Protein AF-A0A520BJD6-F1 (afdb_monomer)

Radius of gyration: 20.88 Å; Cα contacts (8 Å, |Δi|>4): 360; chains: 1; bounding box: 50×48×75 Å

pLDDT: mean 89.01, std 12.45, range [45.22, 98.44]

Sequence (237 aa):
SREKDVALKTALNLGKALQDSIKDIKVIYTRQTDVFIPLYERINIANNAKADLFISIHLNDMPVRVSKVVDYYKKVKGRKVPVYRSVVSKSTSTRGTETFVSGTGRLGEQDEVIKRENASMFLEDNYQKNYEGFIANTPENDIMLSLMKQTNRERSLKFASLLQQEYISAGRINRGVQEKSLAVLARASMPAVLTEIGFVSNPDEEDYMNSAEGQTEIVNGIIKAIKNYKRIAETSF

Nearest PDB structures (foldseek):
  1jwq-assembly1_A  TM=9.362E-01  e=9.355E-12  Paenibacillus polymyxa
  4rn7-assembly1_A  TM=9.249E-01  e=3.172E-11  Clostridioides difficile 630
  7tj4-assembly2_D  TM=9.255E-01  e=5.290E-09  Staphylococcus aureus
  7agm-assembly2_B  TM=8.564E-01  e=3.400E-08  Mycolicibacterium smegmatis MC2 155
  4m6h-assembly2_B  TM=8.024E-01  e=1.180E-06  Mycobacterium tuberculosis H37Rv

Foldseek 3Di:
DDFVVLQLVLLVVLQVVLPVPDPPDDDDDLDNDPDDDALLVSQVSCVVVVHQEAEAETAAAFDKDKDWDFPAWDDDPNDTDTDTDIDIDGDQPDKFKEKEAAAPDALPDPDPVSCVLCVCLVVDDPSCVSCVLRHDDDPVSCVVQVVQCPPLRVLLLLLRVQLQVLRVVVVTDRPYYYHDNHSNNRDHSHNYMYMHLMHCSHPVRVCLSVDPNSSVSSSVSNSSSVVVSVVVVVVVD

Structure (mmCIF, N/CA/C/O backbone):
data_AF-A0A520BJD6-F1
#
_entry.id   AF-A0A520BJD6-F1
#
loop_
_atom_site.group_PDB
_atom_site.id
_atom_site.type_symbol
_atom_site.label_atom_id
_atom_site.label_alt_id
_atom_site.label_comp_id
_atom_site.label_asym_id
_atom_site.label_entity_id
_atom_site.label_seq_id
_atom_site.pdbx_PDB_ins_code
_atom_site.Cartn_x
_atom_site.Cartn_y
_atom_site.Cartn_z
_atom_site.occupancy
_atom_site.B_iso_or_equiv
_atom_site.auth_seq_id
_atom_site.auth_comp_id
_atom_site.auth_asym_id
_atom_site.auth_atom_id
_atom_site.pdbx_PDB_model_num
ATOM 1 N N . SER A 1 1 ? 1.862 -13.851 -9.406 1.00 62.50 1 SER A N 1
ATOM 2 C CA . SER A 1 1 ? 0.540 -13.426 -8.909 1.00 62.50 1 SER A CA 1
ATOM 3 C C . SER A 1 1 ? 0.185 -12.043 -9.422 1.00 62.50 1 SER A C 1
ATOM 5 O O . SER A 1 1 ? 1.076 -11.240 -9.664 1.00 62.50 1 SER A O 1
ATOM 7 N N . ARG A 1 2 ? -1.103 -11.730 -9.626 1.00 81.50 2 ARG A N 1
ATOM 8 C CA . ARG A 1 2 ? -1.501 -10.344 -9.929 1.00 81.50 2 ARG A CA 1
ATOM 9 C C . ARG A 1 2 ? -1.591 -9.570 -8.616 1.00 81.50 2 ARG A C 1
ATOM 11 O O . ARG A 1 2 ? -2.172 -10.077 -7.660 1.00 81.50 2 ARG A O 1
ATOM 18 N N . GLU A 1 3 ? -1.070 -8.345 -8.587 1.00 85.88 3 GLU A N 1
ATOM 19 C CA . GLU A 1 3 ? -1.113 -7.441 -7.422 1.00 85.88 3 GLU A CA 1
ATOM 20 C C . GLU A 1 3 ? -2.496 -7.427 -6.752 1.00 85.88 3 GLU A C 1
ATOM 22 O O . GLU A 1 3 ? -2.626 -7.658 -5.551 1.00 85.88 3 GLU A O 1
ATOM 27 N N . LYS A 1 4 ? -3.548 -7.239 -7.558 1.00 89.06 4 LYS A N 1
ATOM 28 C CA . LYS A 1 4 ? -4.936 -7.139 -7.094 1.00 89.06 4 LYS A CA 1
ATOM 29 C C . LYS A 1 4 ? -5.435 -8.357 -6.307 1.00 89.06 4 LYS A C 1
ATOM 31 O O . LYS A 1 4 ? -6.314 -8.186 -5.457 1.00 89.06 4 LYS A O 1
ATOM 36 N N . ASP A 1 5 ? -4.899 -9.546 -6.586 1.00 93.56 5 ASP A N 1
ATOM 37 C CA . ASP A 1 5 ? -5.310 -10.801 -5.952 1.00 93.56 5 ASP A CA 1
ATOM 38 C C . ASP A 1 5 ? -4.669 -10.909 -4.565 1.00 93.56 5 ASP A C 1
ATOM 40 O O . ASP A 1 5 ? -5.349 -11.201 -3.581 1.00 93.56 5 ASP A O 1
ATOM 44 N N . VAL A 1 6 ? -3.374 -10.585 -4.469 1.00 95.50 6 VAL A N 1
ATOM 45 C CA . VAL A 1 6 ? -2.640 -10.584 -3.196 1.00 95.50 6 VAL A CA 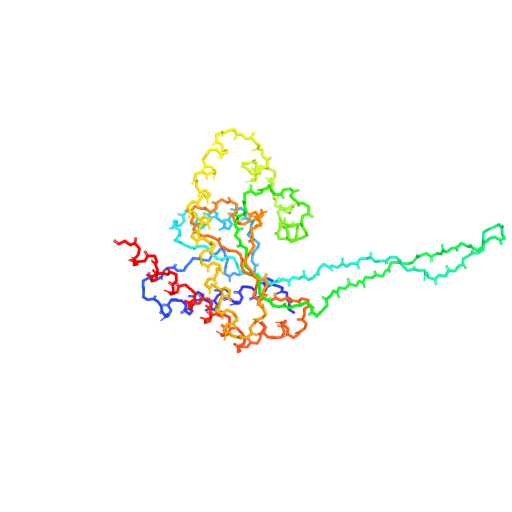1
ATOM 46 C C . VAL A 1 6 ? -3.147 -9.470 -2.288 1.00 95.50 6 VAL A C 1
ATOM 48 O O . VAL A 1 6 ? -3.441 -9.725 -1.126 1.00 95.50 6 VAL A O 1
ATOM 51 N N . ALA A 1 7 ? -3.352 -8.263 -2.821 1.00 96.75 7 ALA A N 1
ATOM 52 C CA . ALA A 1 7 ? -3.925 -7.150 -2.068 1.00 96.75 7 ALA A CA 1
ATOM 53 C C . ALA A 1 7 ? -5.327 -7.480 -1.523 1.00 96.75 7 ALA A C 1
ATOM 55 O O . ALA A 1 7 ? -5.617 -7.200 -0.359 1.00 96.75 7 ALA A O 1
ATOM 56 N N . LEU A 1 8 ? -6.186 -8.125 -2.331 1.00 97.06 8 LEU A N 1
ATOM 57 C CA . LEU A 1 8 ? -7.509 -8.570 -1.880 1.00 97.06 8 LEU A CA 1
ATOM 58 C C . LEU A 1 8 ? -7.396 -9.618 -0.769 1.00 97.06 8 LEU A C 1
ATOM 60 O O . LEU A 1 8 ? -8.061 -9.488 0.257 1.00 97.06 8 LEU A O 1
ATOM 64 N N . LYS A 1 9 ? -6.542 -10.632 -0.957 1.00 97.25 9 LYS A N 1
ATOM 65 C CA . LYS A 1 9 ? -6.284 -11.679 0.041 1.00 97.25 9 LYS A CA 1
ATOM 66 C C . LYS A 1 9 ? -5.834 -11.067 1.369 1.00 97.25 9 LYS A C 1
ATOM 68 O O . LYS A 1 9 ? -6.433 -11.366 2.401 1.00 97.25 9 LYS A O 1
ATOM 73 N N . THR A 1 10 ? -4.851 -10.165 1.338 1.00 98.19 10 THR A N 1
ATOM 74 C CA . THR A 1 10 ? -4.351 -9.467 2.530 1.00 98.19 10 THR A CA 1
ATOM 75 C C . THR A 1 10 ? -5.462 -8.672 3.212 1.00 98.19 10 THR A C 1
ATOM 77 O O . THR A 1 10 ? -5.625 -8.776 4.425 1.00 98.19 10 THR A O 1
ATOM 80 N N . ALA A 1 11 ? -6.263 -7.914 2.454 1.00 98.25 11 ALA A N 1
ATOM 81 C CA . ALA A 1 11 ? -7.353 -7.112 3.010 1.00 98.25 11 ALA A CA 1
ATOM 82 C C . ALA A 1 11 ? -8.426 -7.978 3.691 1.00 98.25 11 ALA A C 1
ATOM 84 O O . ALA A 1 11 ? -8.856 -7.667 4.803 1.00 98.25 11 ALA A O 1
ATOM 85 N N . LEU A 1 12 ? -8.841 -9.080 3.056 1.00 98.25 12 LEU A N 1
ATOM 86 C CA . LEU A 1 12 ? -9.825 -10.010 3.616 1.00 98.25 12 LEU A CA 1
ATOM 87 C C . LEU A 1 12 ? -9.300 -10.683 4.891 1.00 98.25 12 LEU A C 1
ATOM 89 O O . LEU A 1 12 ? -10.003 -10.683 5.903 1.00 98.25 12 LEU A O 1
ATOM 93 N N . ASN A 1 13 ? -8.057 -11.177 4.864 1.00 98.25 13 ASN A N 1
ATOM 94 C CA . ASN A 1 13 ? -7.400 -11.775 6.029 1.00 98.25 13 ASN A CA 1
ATOM 95 C C . ASN A 1 13 ? -7.281 -10.775 7.185 1.00 98.25 13 ASN A C 1
ATOM 97 O O . ASN A 1 13 ? -7.614 -11.110 8.321 1.00 98.25 13 ASN A O 1
ATOM 101 N N . LEU A 1 14 ? -6.862 -9.541 6.887 1.00 98.38 14 LEU A N 1
ATOM 102 C CA . LEU A 1 14 ? -6.759 -8.466 7.867 1.00 98.38 14 LEU A CA 1
ATOM 103 C C . LEU A 1 14 ? -8.106 -8.178 8.520 1.00 98.38 14 LEU A C 1
ATOM 105 O O . LEU A 1 14 ? -8.191 -8.126 9.743 1.00 98.38 14 LEU A O 1
ATOM 109 N N . GLY A 1 15 ? -9.154 -7.986 7.722 1.00 97.56 15 GLY A N 1
ATOM 110 C CA . GLY A 1 15 ? -10.456 -7.630 8.268 1.00 97.56 15 GLY A CA 1
ATOM 111 C C . GLY A 1 15 ? -11.052 -8.732 9.145 1.00 97.56 15 GLY A C 1
ATOM 112 O O . GLY A 1 15 ? -11.528 -8.427 10.236 1.00 97.56 15 GLY A O 1
ATOM 113 N N . LYS A 1 16 ? -10.910 -10.005 8.749 1.00 96.75 16 LYS A N 1
ATOM 114 C CA . LYS A 1 16 ? -11.295 -11.146 9.592 1.00 96.75 16 LYS A CA 1
ATOM 115 C C . LYS A 1 16 ? -10.525 -11.143 10.918 1.00 96.75 16 LYS A C 1
ATOM 117 O O . LYS A 1 16 ? -11.124 -11.148 11.987 1.00 96.75 16 LYS A O 1
ATOM 122 N N . ALA A 1 17 ? -9.198 -11.051 10.855 1.00 97.31 17 ALA A N 1
ATOM 123 C CA . ALA A 1 17 ? -8.351 -11.073 12.045 1.00 97.31 17 ALA A CA 1
ATOM 124 C C . ALA A 1 17 ? -8.549 -9.842 12.957 1.00 97.31 17 ALA A C 1
ATOM 126 O O . ALA A 1 17 ? -8.391 -9.935 14.175 1.00 97.31 17 ALA A O 1
ATOM 127 N N . LEU A 1 18 ? -8.918 -8.681 12.407 1.00 96.56 18 LEU A N 1
ATOM 128 C CA . LEU A 1 18 ? -9.304 -7.505 13.191 1.00 96.56 18 LEU A CA 1
ATOM 129 C C . LEU A 1 18 ? -10.593 -7.758 13.972 1.00 96.56 18 LEU A C 1
ATOM 131 O O . LEU A 1 18 ? -10.609 -7.517 15.178 1.00 96.56 18 LEU A O 1
ATOM 135 N N . GLN A 1 19 ? -11.631 -8.268 13.303 1.00 94.62 19 GLN A N 1
ATOM 136 C CA . GLN A 1 19 ? -12.912 -8.596 13.936 1.00 94.62 19 GLN A CA 1
ATOM 137 C C . GLN A 1 19 ? -12.745 -9.625 15.061 1.00 94.62 19 GLN A C 1
ATOM 139 O O . GLN A 1 19 ? -13.379 -9.491 16.104 1.00 94.62 19 GLN A O 1
ATOM 144 N N . 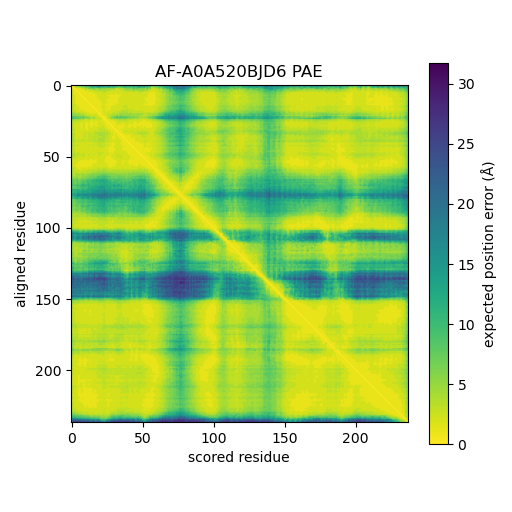ASP A 1 20 ? -11.838 -10.589 14.888 1.00 93.56 20 ASP A N 1
ATOM 145 C CA . ASP A 1 20 ? -11.540 -11.603 15.903 1.00 93.56 20 ASP A CA 1
ATOM 146 C C . ASP A 1 20 ? -10.715 -11.050 17.087 1.00 93.56 20 ASP A C 1
ATOM 148 O O . ASP A 1 20 ? -10.786 -11.576 18.197 1.00 93.56 20 ASP A O 1
ATOM 152 N N . SER A 1 21 ? -9.905 -10.000 16.879 1.00 91.75 21 SER A N 1
ATOM 153 C CA . SER A 1 21 ? -8.861 -9.585 17.836 1.00 91.75 21 SER A CA 1
ATOM 154 C C . SER A 1 21 ? -9.063 -8.230 18.519 1.00 91.75 21 SER A C 1
ATOM 156 O O . SER A 1 21 ? -8.298 -7.903 19.438 1.00 91.75 21 SER A O 1
ATOM 158 N N . ILE A 1 22 ? -10.028 -7.422 18.072 1.00 90.19 22 ILE A N 1
ATOM 159 C CA . ILE A 1 22 ? -10.373 -6.123 18.659 1.00 90.19 22 ILE A CA 1
ATOM 160 C C . ILE A 1 22 ? -11.881 -6.087 18.880 1.00 90.19 22 ILE A C 1
ATOM 162 O O . ILE A 1 22 ? -12.663 -6.060 17.934 1.00 90.19 22 ILE A O 1
ATOM 166 N N . LYS A 1 23 ? -12.290 -6.045 20.150 1.00 87.94 23 LYS A N 1
ATOM 167 C CA . LYS A 1 23 ? -13.698 -5.876 20.503 1.00 87.94 23 LYS A CA 1
ATOM 168 C C . LYS A 1 23 ? -14.208 -4.531 19.970 1.00 87.94 23 LYS A C 1
ATOM 170 O O . LYS A 1 23 ? -13.491 -3.533 20.029 1.00 87.94 23 LYS A O 1
ATOM 175 N N . ASP A 1 24 ? -15.432 -4.529 19.453 1.00 87.12 24 ASP A N 1
ATOM 176 C CA . ASP A 1 24 ? -16.140 -3.340 18.961 1.00 87.12 24 ASP A CA 1
ATOM 177 C C . ASP A 1 24 ? -15.512 -2.670 17.718 1.00 87.12 24 ASP A C 1
ATOM 179 O O . ASP A 1 24 ? -15.852 -1.534 17.386 1.00 87.12 24 ASP A O 1
ATOM 183 N N . ILE A 1 25 ? -14.628 -3.362 16.981 1.00 93.25 25 ILE A N 1
ATOM 184 C CA . ILE A 1 25 ? -14.151 -2.871 15.681 1.00 93.25 25 ILE A CA 1
ATOM 185 C C . ILE A 1 25 ? -15.158 -3.173 14.567 1.00 93.25 25 ILE A C 1
ATOM 187 O O . ILE A 1 25 ? -15.649 -4.294 14.421 1.00 93.25 25 ILE A O 1
ATOM 191 N N . LYS A 1 26 ? -15.424 -2.177 13.720 1.00 96.19 26 LYS A N 1
ATOM 192 C CA . LYS A 1 26 ? -16.204 -2.345 12.492 1.00 96.19 26 LYS A CA 1
ATOM 193 C C . LYS A 1 26 ? -15.283 -2.252 11.283 1.00 96.19 26 LYS A C 1
ATOM 195 O O . LYS A 1 26 ? -14.693 -1.207 11.030 1.00 96.19 26 LYS A O 1
ATOM 200 N N . VAL A 1 27 ? -15.194 -3.336 10.517 1.00 97.44 27 VAL A N 1
ATOM 201 C CA . VAL A 1 27 ? -14.428 -3.372 9.265 1.00 97.44 27 VAL A CA 1
ATOM 202 C C . VAL A 1 27 ? -15.362 -3.116 8.087 1.00 97.44 27 VAL A C 1
ATOM 204 O O . VAL A 1 27 ? -16.415 -3.743 7.970 1.00 97.44 27 VAL A O 1
ATOM 207 N N . ILE A 1 28 ? -14.971 -2.190 7.212 1.00 97.75 28 ILE A N 1
ATOM 208 C CA . ILE A 1 28 ? -15.688 -1.855 5.980 1.00 97.75 28 ILE A CA 1
ATOM 209 C C . ILE A 1 28 ? -14.720 -2.035 4.820 1.00 97.75 28 ILE A C 1
ATOM 211 O O . ILE A 1 28 ? -13.622 -1.485 4.823 1.00 97.75 28 ILE A O 1
ATOM 215 N N . TYR A 1 29 ? -15.137 -2.815 3.830 1.00 97.88 29 TYR A N 1
ATOM 216 C CA . TYR A 1 29 ? -14.343 -3.102 2.645 1.00 97.88 29 TYR A CA 1
ATOM 217 C C . TYR A 1 29 ? -14.809 -2.231 1.484 1.00 97.88 29 TYR A C 1
ATOM 219 O O . TYR A 1 29 ? -16.008 -2.112 1.246 1.00 97.88 29 TYR A O 1
ATOM 227 N N . THR A 1 30 ? -13.870 -1.685 0.714 1.00 96.69 30 THR A N 1
ATOM 228 C CA . THR A 1 30 ? -14.189 -1.026 -0.563 1.00 96.69 30 THR A CA 1
ATOM 229 C C . THR A 1 30 ? -14.568 -2.043 -1.642 1.00 96.69 30 THR A C 1
ATOM 231 O O . THR A 1 30 ? -15.376 -1.743 -2.512 1.00 96.69 30 THR A O 1
ATOM 234 N N . ARG A 1 31 ? -14.026 -3.268 -1.560 1.00 96.25 31 ARG A N 1
ATOM 235 C CA . ARG A 1 31 ? -14.433 -4.449 -2.337 1.00 96.25 31 ARG A CA 1
ATOM 236 C C . ARG A 1 31 ? -14.126 -5.735 -1.570 1.00 96.25 31 ARG A C 1
ATOM 238 O O . ARG A 1 31 ? -13.171 -5.775 -0.800 1.00 96.25 31 ARG A O 1
ATOM 245 N N . GLN A 1 32 ? -14.892 -6.791 -1.832 1.00 96.00 32 GLN A N 1
ATOM 246 C CA . GLN A 1 32 ? -14.639 -8.143 -1.299 1.00 96.00 32 GLN A CA 1
ATOM 247 C C . GLN A 1 32 ? -14.359 -9.182 -2.393 1.00 96.00 32 GLN A C 1
ATOM 249 O O . GLN A 1 32 ? -13.952 -10.302 -2.101 1.00 96.00 32 GLN A O 1
ATOM 254 N N . THR A 1 33 ? -14.547 -8.808 -3.657 1.00 95.19 33 THR A N 1
ATOM 255 C CA . THR A 1 33 ? -14.340 -9.655 -4.834 1.00 95.19 33 THR A CA 1
ATOM 256 C C . THR A 1 33 ? -13.444 -8.942 -5.853 1.00 95.19 33 THR A C 1
ATOM 258 O O . THR A 1 33 ? -12.987 -7.810 -5.634 1.00 95.19 33 THR A O 1
ATOM 261 N N . ASP A 1 34 ? -13.146 -9.608 -6.969 1.00 93.25 34 ASP A N 1
ATOM 262 C CA . ASP A 1 34 ? -12.412 -9.029 -8.099 1.00 93.25 34 ASP A CA 1
ATOM 263 C C . ASP A 1 34 ? -13.321 -8.115 -8.941 1.00 93.25 34 ASP A C 1
ATOM 265 O O . ASP A 1 34 ? -13.703 -8.436 -10.063 1.00 93.25 34 ASP A O 1
ATOM 269 N N . VAL A 1 35 ? -13.712 -6.982 -8.353 1.00 93.12 35 VAL A N 1
ATOM 270 C CA . VAL A 1 35 ? -14.474 -5.913 -9.007 1.00 93.12 35 VAL A CA 1
ATOM 271 C C . VAL A 1 35 ? -13.657 -4.624 -9.015 1.00 93.12 35 VAL A C 1
ATOM 273 O O . VAL A 1 35 ? -12.979 -4.290 -8.038 1.00 93.12 35 VAL A O 1
ATOM 276 N N . PHE A 1 36 ? -13.706 -3.898 -10.131 1.00 91.88 36 PHE A N 1
ATOM 277 C CA . PHE A 1 36 ? -13.077 -2.588 -10.241 1.00 91.88 36 PHE A CA 1
ATOM 278 C C . PHE A 1 36 ? -13.889 -1.541 -9.472 1.00 91.88 36 PHE A C 1
ATOM 280 O O . PHE A 1 36 ? -15.085 -1.394 -9.705 1.00 91.88 36 PHE A O 1
ATOM 287 N N . ILE A 1 37 ? -13.221 -0.802 -8.582 1.00 92.31 37 ILE A N 1
ATOM 288 C CA . ILE A 1 37 ? -13.783 0.350 -7.869 1.00 92.31 37 ILE A CA 1
ATOM 289 C C . ILE A 1 37 ? -12.924 1.579 -8.206 1.00 92.31 37 ILE A C 1
ATOM 291 O O . ILE A 1 37 ? -11.714 1.535 -7.916 1.00 92.31 37 ILE A O 1
ATOM 295 N N . PRO A 1 38 ? -13.512 2.647 -8.782 1.00 91.56 38 PRO A N 1
ATOM 296 C CA . PRO A 1 38 ? -12.835 3.919 -9.048 1.00 91.56 38 PRO A CA 1
ATOM 297 C C . PRO A 1 38 ? -12.120 4.480 -7.813 1.00 91.56 38 PRO A C 1
ATOM 299 O O . PRO A 1 38 ? -12.610 4.320 -6.692 1.00 91.56 38 PRO A O 1
ATOM 302 N N . LEU A 1 39 ? -10.974 5.149 -7.983 1.00 89.31 39 LEU A N 1
ATOM 303 C CA . LEU A 1 39 ? -10.159 5.631 -6.858 1.00 89.31 39 LEU A CA 1
ATOM 304 C C . LEU A 1 39 ? -10.925 6.632 -5.984 1.00 89.31 39 LEU A C 1
ATOM 306 O O . LEU A 1 39 ? -10.879 6.519 -4.758 1.00 89.31 39 LEU A O 1
ATOM 310 N N . TYR A 1 40 ? -11.676 7.556 -6.594 1.00 84.69 40 TYR A N 1
ATOM 311 C CA . TYR A 1 40 ? -12.510 8.513 -5.859 1.00 84.69 40 TYR A CA 1
ATOM 312 C C . TYR A 1 40 ? -13.627 7.824 -5.056 1.00 84.69 40 TYR A C 1
ATOM 314 O O . TYR A 1 40 ? -13.993 8.286 -3.976 1.00 84.69 40 TYR A O 1
ATOM 322 N N . GLU A 1 41 ? -14.162 6.704 -5.551 1.00 90.25 41 GLU A N 1
ATOM 323 C CA . GLU A 1 41 ? -15.270 6.009 -4.895 1.00 90.25 41 GLU A CA 1
ATOM 324 C C . GLU A 1 41 ? -14.794 5.240 -3.660 1.00 90.25 41 GLU A C 1
ATOM 326 O O . GLU A 1 41 ? -15.478 5.206 -2.638 1.00 90.25 41 GLU A O 1
ATOM 331 N N . ARG A 1 42 ? -13.571 4.696 -3.695 1.00 94.44 42 ARG A N 1
ATOM 332 C CA . ARG A 1 42 ? -12.969 3.998 -2.545 1.00 94.44 42 ARG A CA 1
ATOM 333 C C . ARG A 1 42 ? -12.954 4.869 -1.294 1.00 94.44 42 ARG A C 1
ATOM 335 O O . ARG A 1 42 ? -13.294 4.386 -0.214 1.00 94.44 42 ARG A O 1
ATOM 342 N N . ILE A 1 43 ? -12.577 6.141 -1.439 1.00 90.88 43 ILE A N 1
ATOM 343 C CA . ILE A 1 43 ? -12.544 7.065 -0.305 1.00 90.88 43 ILE A CA 1
ATOM 344 C C . ILE A 1 43 ? -13.942 7.574 0.063 1.00 90.88 43 ILE A C 1
ATOM 346 O O . ILE A 1 43 ? -14.231 7.743 1.245 1.00 90.88 43 ILE A O 1
ATOM 350 N N . ASN A 1 44 ? -14.850 7.727 -0.909 1.00 90.88 44 ASN A N 1
ATOM 351 C CA . ASN A 1 44 ? -16.247 8.076 -0.635 1.00 90.88 44 ASN A CA 1
ATOM 352 C C . ASN A 1 44 ? -16.952 7.024 0.226 1.00 90.88 44 ASN A C 1
ATOM 354 O O . ASN A 1 44 ? -17.671 7.391 1.152 1.00 90.88 44 ASN A O 1
ATOM 358 N N . ILE A 1 45 ? -16.710 5.732 -0.020 1.00 95.81 45 ILE A N 1
ATOM 359 C CA . ILE A 1 45 ? -17.230 4.641 0.820 1.00 95.81 45 ILE A CA 1
ATOM 360 C C . ILE A 1 45 ? -16.813 4.853 2.284 1.00 95.81 45 ILE A C 1
ATOM 362 O O . ILE A 1 45 ? -17.650 4.771 3.185 1.00 95.81 45 ILE A O 1
ATOM 366 N N . ALA A 1 46 ? -15.540 5.179 2.528 1.00 95.62 46 ALA A N 1
ATOM 367 C CA . ALA A 1 46 ? -15.020 5.424 3.873 1.00 95.62 46 ALA A CA 1
ATOM 368 C C . ALA A 1 46 ? -15.597 6.702 4.506 1.00 95.62 46 ALA A C 1
ATOM 370 O O . ALA A 1 46 ? -15.981 6.692 5.678 1.00 95.62 46 ALA A O 1
ATOM 371 N N . ASN A 1 47 ? -15.701 7.784 3.730 1.00 91.88 47 ASN A N 1
ATOM 372 C CA . ASN A 1 47 ? -16.261 9.061 4.178 1.00 91.88 47 ASN A CA 1
ATOM 373 C C . ASN A 1 47 ? -17.741 8.914 4.566 1.00 91.88 47 ASN A C 1
ATOM 375 O O . ASN A 1 47 ? -18.146 9.332 5.650 1.00 91.88 47 ASN A O 1
ATOM 379 N N . ASN A 1 48 ? -18.542 8.263 3.717 1.00 94.56 48 ASN A N 1
ATOM 380 C CA . ASN A 1 48 ? -19.968 8.020 3.952 1.00 94.56 48 ASN A CA 1
ATOM 381 C C . ASN A 1 48 ? -20.199 7.134 5.179 1.00 94.56 48 ASN A C 1
ATOM 383 O O . ASN A 1 48 ? -21.152 7.335 5.932 1.00 94.56 48 ASN A O 1
ATOM 387 N N . ALA A 1 49 ? -19.299 6.178 5.408 1.00 96.56 49 ALA A N 1
ATOM 388 C CA . ALA A 1 49 ? -19.312 5.342 6.595 1.00 96.56 49 ALA A CA 1
ATOM 389 C C . ALA A 1 49 ? -18.826 6.050 7.870 1.00 96.56 49 ALA A C 1
ATOM 391 O O . ALA A 1 49 ? -18.940 5.463 8.947 1.00 96.56 49 ALA A O 1
ATOM 392 N N . LYS A 1 50 ? -18.295 7.278 7.756 1.00 94.81 50 LYS A N 1
ATOM 393 C CA . LYS A 1 50 ? -17.646 8.025 8.843 1.00 94.81 50 LYS A CA 1
ATOM 394 C C . LYS A 1 50 ? -16.539 7.207 9.518 1.00 94.81 50 LYS A C 1
ATOM 396 O O . LYS A 1 50 ? -16.478 7.144 10.740 1.00 94.81 50 LYS A O 1
ATOM 401 N N . ALA A 1 51 ? -15.709 6.532 8.720 1.00 96.06 51 ALA A N 1
ATOM 402 C CA . ALA A 1 51 ? -14.653 5.674 9.249 1.00 96.06 51 ALA A CA 1
ATOM 403 C C . ALA A 1 51 ? -13.607 6.476 10.045 1.00 96.06 51 ALA A C 1
ATOM 405 O O . ALA A 1 51 ? -13.253 7.587 9.658 1.00 96.06 51 ALA A O 1
ATOM 406 N N . ASP A 1 52 ? -13.065 5.884 11.111 1.00 95.25 52 ASP A N 1
ATOM 407 C CA . ASP A 1 52 ? -12.026 6.505 11.949 1.00 95.25 52 ASP A CA 1
ATOM 408 C C . ASP A 1 52 ? -10.612 6.396 11.354 1.00 95.25 52 ASP A C 1
ATOM 410 O O . ASP A 1 52 ? -9.693 7.105 11.768 1.00 95.25 52 ASP A O 1
ATOM 414 N N . LEU A 1 53 ? -10.419 5.477 10.403 1.00 96.31 53 LEU A N 1
ATOM 415 C CA . LEU A 1 53 ? -9.145 5.190 9.750 1.00 96.31 53 LEU A CA 1
ATOM 416 C C . LEU A 1 53 ? -9.394 4.537 8.385 1.00 96.31 53 LEU A C 1
ATOM 418 O O . LEU A 1 53 ? -10.222 3.633 8.268 1.00 96.31 53 LEU A O 1
ATOM 422 N N . PHE A 1 54 ? -8.638 4.952 7.371 1.00 97.81 54 PHE A N 1
ATOM 423 C CA . PHE A 1 54 ? -8.625 4.335 6.046 1.00 97.81 54 PHE A CA 1
ATOM 424 C C . PHE A 1 54 ? -7.244 3.752 5.719 1.00 97.81 54 PHE A C 1
ATOM 426 O O . PHE A 1 54 ? -6.217 4.404 5.915 1.00 97.81 54 PHE A O 1
ATOM 433 N N . ILE A 1 55 ? -7.217 2.525 5.191 1.00 98.44 55 ILE A N 1
ATOM 434 C CA . ILE A 1 55 ? -5.989 1.824 4.792 1.00 98.44 55 ILE A CA 1
ATOM 435 C C . ILE A 1 55 ? -6.184 1.254 3.385 1.00 98.44 55 ILE A C 1
ATOM 437 O O . ILE A 1 55 ? -6.983 0.338 3.191 1.00 98.44 55 ILE A O 1
ATOM 441 N N . SER A 1 56 ? -5.434 1.768 2.410 1.00 98.12 56 SER A N 1
ATOM 442 C CA . SER A 1 56 ? -5.301 1.156 1.083 1.00 98.12 56 SER A CA 1
ATOM 443 C C . SER A 1 56 ? -4.106 0.205 1.088 1.00 98.12 56 SER A C 1
ATOM 445 O O . SER A 1 56 ? -3.002 0.622 1.423 1.00 98.12 56 SER A O 1
ATOM 447 N N . ILE A 1 57 ? -4.306 -1.066 0.736 1.00 98.19 57 ILE A N 1
ATOM 448 C CA . ILE A 1 57 ? -3.251 -2.096 0.731 1.00 98.19 57 ILE A CA 1
ATOM 449 C C . ILE A 1 57 ? -2.832 -2.372 -0.711 1.00 98.19 57 ILE A C 1
ATOM 451 O O . ILE A 1 57 ? -3.680 -2.735 -1.527 1.00 98.19 57 ILE A O 1
ATOM 455 N N . HIS A 1 58 ? -1.550 -2.185 -1.010 1.00 97.69 58 HIS A N 1
ATOM 456 C CA . HIS A 1 58 ? -0.963 -2.301 -2.344 1.00 97.69 58 HIS A CA 1
ATOM 457 C C . HIS A 1 58 ? 0.319 -3.149 -2.309 1.00 97.69 58 HIS A C 1
ATOM 459 O O . HIS A 1 58 ? 0.866 -3.436 -1.234 1.00 97.69 58 HIS A O 1
ATOM 465 N N . LEU A 1 59 ? 0.749 -3.605 -3.490 1.00 95.94 59 LEU A N 1
ATOM 466 C CA . LEU A 1 59 ? 2.075 -4.179 -3.699 1.00 95.94 59 LEU A CA 1
ATOM 467 C C . LEU A 1 59 ? 2.794 -3.327 -4.741 1.00 95.94 59 LEU A C 1
ATOM 469 O O . LEU A 1 59 ? 2.280 -3.093 -5.834 1.00 95.94 59 LEU A O 1
ATOM 473 N N . ASN A 1 60 ? 4.012 -2.920 -4.422 1.00 94.44 60 ASN A N 1
ATOM 474 C CA . ASN A 1 60 ? 4.783 -2.026 -5.254 1.00 94.44 60 ASN A CA 1
ATOM 475 C C . ASN A 1 60 ? 5.301 -2.756 -6.487 1.00 94.44 60 ASN A C 1
ATOM 477 O O . ASN A 1 60 ? 5.483 -3.974 -6.481 1.00 94.44 60 ASN A O 1
ATOM 481 N N . ASP A 1 61 ? 5.612 -2.009 -7.534 1.00 92.81 61 ASP A N 1
ATOM 482 C CA . ASP A 1 61 ? 6.160 -2.572 -8.750 1.00 92.81 61 ASP A CA 1
ATOM 483 C C . ASP A 1 61 ? 7.211 -1.652 -9.361 1.00 92.81 61 ASP A C 1
ATOM 485 O O . ASP A 1 61 ? 7.017 -0.442 -9.499 1.00 92.81 61 ASP A O 1
ATOM 489 N N . MET A 1 62 ? 8.345 -2.227 -9.756 1.00 92.56 62 MET A N 1
ATOM 490 C CA . MET A 1 62 ? 9.391 -1.452 -10.411 1.00 92.56 62 MET A CA 1
ATOM 491 C C . MET A 1 62 ? 8.983 -1.073 -11.839 1.00 92.56 62 MET A C 1
ATOM 493 O O . MET A 1 62 ? 8.498 -1.923 -12.586 1.00 92.56 62 MET A O 1
ATOM 497 N N . PRO A 1 63 ? 9.228 0.170 -12.284 1.00 88.81 63 PRO A N 1
ATOM 498 C CA . PRO A 1 63 ? 8.872 0.584 -13.631 1.00 88.81 63 PRO A CA 1
ATOM 499 C C . PRO A 1 63 ? 9.633 -0.229 -14.679 1.00 88.81 63 PRO A C 1
ATOM 501 O O . PRO A 1 63 ? 10.830 -0.514 -14.552 1.00 88.81 63 PRO A O 1
ATOM 504 N N . VAL A 1 64 ? 8.925 -0.557 -15.754 1.00 90.06 64 VAL A N 1
ATOM 505 C CA . VAL A 1 64 ? 9.512 -1.160 -16.946 1.00 90.06 64 VAL A CA 1
ATOM 506 C C . VAL A 1 64 ? 10.276 -0.080 -17.712 1.00 90.06 64 VAL A C 1
ATOM 508 O O . VAL A 1 64 ? 9.702 0.912 -18.157 1.00 90.06 64 VAL A O 1
ATOM 511 N N . ARG A 1 65 ? 11.585 -0.268 -17.879 1.00 91.19 65 ARG A N 1
ATOM 512 C CA . ARG A 1 65 ? 12.468 0.635 -18.619 1.00 91.19 65 ARG A CA 1
ATOM 513 C C . ARG A 1 65 ? 12.696 0.104 -20.024 1.00 91.19 65 ARG A C 1
ATOM 515 O O . ARG A 1 65 ? 13.051 -1.056 -20.213 1.00 91.19 65 ARG A O 1
ATOM 522 N N . VAL A 1 66 ? 12.542 0.977 -21.014 1.00 92.81 66 VAL A N 1
AT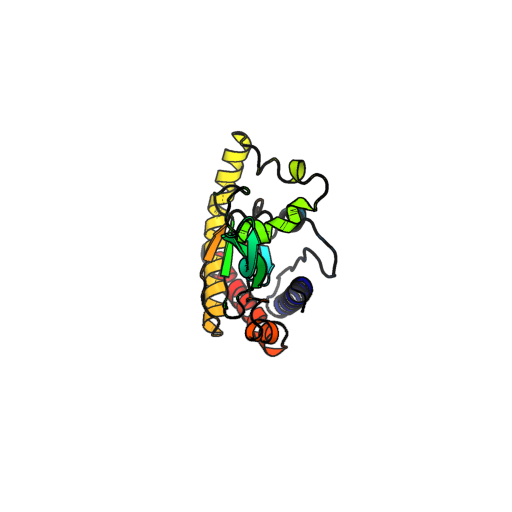OM 523 C CA . VAL A 1 66 ? 12.854 0.670 -22.413 1.00 92.81 66 VAL A CA 1
ATOM 524 C C . VAL A 1 66 ? 14.119 1.423 -22.801 1.00 92.81 66 VAL A C 1
ATOM 526 O O . VAL A 1 66 ? 14.134 2.650 -22.827 1.00 92.81 66 VAL A O 1
ATOM 529 N N . SER A 1 67 ? 15.186 0.688 -23.099 1.00 93.25 67 SER A N 1
ATOM 530 C CA . SER A 1 67 ? 16.467 1.240 -23.551 1.00 93.25 67 SER A CA 1
ATOM 531 C C . SER A 1 67 ? 16.705 0.897 -25.016 1.00 93.25 67 SER A C 1
ATOM 533 O O . SER A 1 67 ? 16.347 -0.187 -25.469 1.00 93.25 67 SER A O 1
ATOM 535 N N . LYS A 1 68 ? 17.328 1.802 -25.775 1.00 95.44 68 LYS A N 1
ATOM 536 C CA . LYS A 1 68 ? 17.761 1.516 -27.149 1.00 95.44 68 LYS A CA 1
ATOM 537 C C . LYS A 1 68 ? 19.200 1.023 -27.126 1.00 95.44 68 LYS A C 1
ATOM 539 O O . LYS A 1 68 ? 20.086 1.750 -26.687 1.00 95.44 68 LYS A O 1
ATOM 544 N N . VAL A 1 69 ? 19.431 -0.182 -27.631 1.00 94.94 69 VAL A N 1
ATOM 545 C CA . VAL A 1 69 ? 20.780 -0.731 -27.820 1.00 94.94 69 VAL A CA 1
ATOM 546 C C . VAL A 1 69 ? 21.092 -0.798 -29.307 1.00 94.94 69 VAL A C 1
ATOM 548 O O . VAL A 1 69 ? 20.184 -0.940 -30.130 1.00 94.94 69 VAL A O 1
ATOM 551 N N . VAL A 1 70 ? 22.370 -0.668 -29.659 1.00 96.06 70 VAL A N 1
ATOM 552 C CA . VAL A 1 70 ? 22.810 -0.907 -31.036 1.00 96.06 70 VAL A CA 1
ATOM 553 C C . VAL A 1 70 ? 22.587 -2.382 -31.345 1.00 96.06 70 VAL A C 1
ATOM 555 O O . VAL A 1 70 ? 23.041 -3.248 -30.604 1.00 96.06 70 VAL A O 1
ATOM 558 N N . ASP A 1 71 ? 21.857 -2.642 -32.419 1.00 96.00 71 ASP A N 1
ATOM 559 C CA . ASP A 1 71 ? 21.578 -3.984 -32.910 1.00 96.00 71 ASP A CA 1
ATOM 560 C C . ASP A 1 71 ? 22.657 -4.397 -33.916 1.00 96.00 71 ASP A C 1
ATOM 562 O O . ASP A 1 71 ? 23.429 -5.325 -33.697 1.00 96.00 71 ASP A O 1
ATOM 566 N N . TYR A 1 72 ? 22.797 -3.610 -34.984 1.00 96.19 72 TYR A N 1
ATOM 567 C CA . TYR A 1 72 ? 23.847 -3.774 -35.983 1.00 96.19 72 TYR A CA 1
ATOM 568 C C . TYR A 1 72 ? 24.151 -2.446 -36.683 1.00 96.19 72 TYR A C 1
ATOM 570 O O . TYR A 1 72 ? 23.490 -1.432 -36.464 1.00 96.19 72 TYR A O 1
ATOM 578 N N . TYR A 1 73 ? 25.159 -2.439 -37.555 1.00 97.12 73 TYR A N 1
ATOM 579 C CA . TYR A 1 73 ? 25.487 -1.289 -38.399 1.00 97.12 73 TYR A CA 1
ATOM 580 C C . TYR A 1 73 ? 25.122 -1.576 -39.851 1.00 97.12 73 TYR A C 1
ATOM 582 O O . TYR A 1 73 ? 25.525 -2.600 -40.401 1.00 97.12 73 TYR A O 1
ATOM 590 N N . LYS A 1 74 ? 24.439 -0.637 -40.510 1.00 96.38 74 LYS A N 1
ATOM 591 C CA . LYS A 1 74 ? 24.194 -0.684 -41.959 1.00 96.38 74 LYS A CA 1
ATOM 592 C C . LYS A 1 74 ? 25.075 0.314 -42.702 1.00 96.38 74 LYS A C 1
ATOM 594 O O . LYS A 1 74 ? 25.410 1.370 -42.167 1.00 96.38 74 LYS A O 1
ATOM 599 N N . LYS A 1 75 ? 25.450 0.003 -43.946 1.00 96.31 75 LYS A N 1
ATOM 600 C CA . LYS A 1 75 ? 26.147 0.954 -44.826 1.00 96.31 75 LYS A CA 1
ATOM 601 C C . LYS A 1 75 ? 25.129 1.809 -45.577 1.00 96.31 75 LYS A C 1
ATOM 603 O O . LYS A 1 75 ? 24.271 1.279 -46.272 1.00 96.31 75 LYS A O 1
ATOM 608 N N . VAL A 1 76 ? 25.261 3.129 -45.482 1.00 94.00 76 VAL A N 1
ATOM 609 C CA . VAL A 1 76 ? 24.486 4.102 -46.264 1.00 94.00 76 VAL A CA 1
ATOM 610 C C . VAL A 1 76 ? 25.474 5.075 -46.897 1.00 94.00 76 VAL A C 1
ATOM 612 O O . VAL A 1 76 ? 26.217 5.744 -46.181 1.00 94.00 76 VAL A O 1
ATOM 615 N N . LYS A 1 77 ? 25.531 5.125 -48.237 1.00 92.38 77 LYS A N 1
ATOM 616 C CA . LYS A 1 77 ? 26.489 5.957 -48.999 1.00 92.38 77 LYS A CA 1
ATOM 617 C C . LYS A 1 77 ? 27.943 5.811 -48.502 1.00 92.38 77 LYS A C 1
ATOM 619 O O . LYS A 1 77 ? 28.632 6.792 -48.246 1.00 92.38 77 LYS A O 1
ATOM 624 N N . GLY A 1 78 ? 28.381 4.570 -48.273 1.00 91.62 78 GLY A N 1
ATOM 625 C CA . GLY A 1 78 ? 29.733 4.252 -47.790 1.00 91.62 78 GLY A CA 1
ATOM 626 C C . GLY A 1 78 ? 29.982 4.470 -46.289 1.00 91.62 78 GLY A C 1
ATOM 627 O O . GLY A 1 78 ? 30.996 3.998 -45.781 1.00 91.62 78 GLY A O 1
ATOM 628 N N . ARG A 1 79 ? 29.062 5.103 -45.545 1.00 94.12 79 ARG A N 1
ATOM 629 C CA . ARG A 1 79 ? 29.193 5.343 -44.096 1.00 94.12 79 ARG A CA 1
ATOM 630 C C . ARG A 1 79 ? 28.474 4.265 -43.281 1.00 94.12 79 ARG A C 1
ATOM 632 O O . ARG A 1 79 ? 27.380 3.844 -43.652 1.00 94.12 79 ARG A O 1
ATOM 639 N N . LYS A 1 80 ? 29.072 3.826 -42.165 1.00 95.69 80 LYS A N 1
ATOM 640 C CA . LYS A 1 80 ? 28.419 2.935 -41.187 1.00 95.69 80 LYS A CA 1
ATOM 641 C C . LYS A 1 80 ? 27.447 3.745 -40.329 1.00 95.69 80 LYS A C 1
ATOM 643 O O . LYS A 1 80 ? 27.851 4.719 -39.703 1.00 95.69 80 LYS A O 1
ATOM 648 N N . VAL A 1 81 ? 26.189 3.322 -40.285 1.00 95.81 81 VAL A N 1
ATOM 649 C CA . VAL A 1 81 ? 25.117 3.944 -39.497 1.00 95.81 81 VAL A CA 1
ATOM 650 C C . VAL A 1 81 ? 24.558 2.898 -38.527 1.00 95.81 81 VAL A C 1
ATOM 652 O O . VAL A 1 81 ? 24.222 1.802 -38.987 1.00 95.81 81 VAL A O 1
ATOM 655 N N . PRO A 1 82 ? 24.467 3.186 -37.215 1.00 96.38 82 PRO A N 1
ATOM 656 C CA . PRO A 1 82 ? 23.893 2.254 -36.251 1.00 96.38 82 PRO A CA 1
ATOM 657 C C . PRO A 1 82 ? 22.386 2.094 -36.476 1.00 96.38 82 PRO A C 1
ATOM 659 O O . PRO A 1 82 ? 21.662 3.061 -36.724 1.00 96.38 82 PRO A O 1
ATOM 662 N N . VAL A 1 83 ? 21.918 0.857 -36.376 1.00 96.38 83 VAL A N 1
ATOM 663 C CA . VAL A 1 83 ? 20.508 0.484 -36.289 1.00 96.38 83 VAL A CA 1
ATOM 664 C C . VAL A 1 83 ? 20.251 0.063 -34.851 1.00 96.38 83 VAL A C 1
ATOM 666 O O . VAL A 1 83 ? 21.034 -0.688 -34.275 1.00 96.38 83 VAL A O 1
ATOM 669 N N . TYR A 1 84 ? 19.182 0.583 -34.259 1.00 96.62 84 TYR A N 1
ATOM 670 C CA . TYR A 1 84 ? 18.853 0.352 -32.857 1.00 96.62 84 TYR A CA 1
ATOM 671 C C . TYR A 1 84 ? 17.690 -0.621 -32.725 1.00 96.62 84 TYR A C 1
ATOM 673 O O . TYR A 1 84 ? 16.752 -0.572 -33.522 1.00 96.62 84 TYR A O 1
ATOM 681 N N . ARG A 1 85 ? 17.705 -1.412 -31.652 1.00 95.81 85 ARG A N 1
ATOM 682 C CA . ARG A 1 85 ? 16.539 -2.155 -31.168 1.00 95.81 85 ARG A CA 1
ATOM 683 C C . ARG A 1 85 ? 16.192 -1.737 -29.744 1.00 95.81 85 ARG A C 1
ATOM 685 O O . ARG A 1 85 ? 17.062 -1.318 -28.979 1.00 95.81 85 ARG A O 1
ATOM 692 N N . SER A 1 86 ? 14.920 -1.863 -29.390 1.00 96.38 86 SER A N 1
ATOM 693 C CA . SER A 1 86 ? 14.448 -1.639 -28.024 1.00 96.38 86 SER A CA 1
ATOM 694 C C . SER A 1 86 ? 14.698 -2.881 -27.168 1.00 96.38 86 SER A C 1
ATOM 696 O O . SER A 1 86 ? 14.412 -4.001 -27.587 1.00 96.38 86 SER A O 1
ATOM 698 N N . VAL A 1 87 ? 15.215 -2.677 -25.962 1.00 94.06 87 VAL A N 1
ATOM 699 C CA . VAL A 1 87 ? 15.363 -3.691 -24.916 1.00 94.06 87 VAL A CA 1
ATOM 700 C C . VAL A 1 87 ? 14.547 -3.246 -23.720 1.00 94.06 87 VAL A C 1
ATOM 702 O O . VAL A 1 87 ? 14.637 -2.096 -23.294 1.00 94.06 87 VAL A O 1
ATOM 705 N N . VAL A 1 88 ? 13.753 -4.170 -23.197 1.00 93.69 88 VAL A N 1
ATOM 706 C CA . VAL A 1 88 ? 12.908 -3.959 -22.029 1.00 93.69 88 VAL A CA 1
ATOM 707 C C . VAL A 1 88 ? 13.616 -4.545 -20.810 1.00 93.69 88 VAL A C 1
ATOM 709 O O . VAL A 1 88 ? 14.072 -5.685 -20.859 1.00 93.69 88 VAL A O 1
ATOM 712 N N . SER A 1 89 ? 13.724 -3.779 -19.728 1.00 91.81 89 SER A N 1
ATOM 713 C CA . SER A 1 89 ? 14.264 -4.238 -18.447 1.00 91.81 89 SER A CA 1
ATOM 714 C C . SER A 1 89 ? 13.401 -3.755 -17.284 1.00 91.81 89 SER A C 1
ATOM 716 O O . SER A 1 89 ? 12.729 -2.730 -17.368 1.00 91.81 89 SER A O 1
ATOM 718 N N . LYS A 1 90 ? 13.404 -4.505 -16.183 1.00 91.69 90 LYS A N 1
ATOM 719 C CA . LYS A 1 90 ? 12.688 -4.182 -14.945 1.00 91.69 90 LYS A CA 1
ATOM 720 C C . LYS A 1 90 ? 13.581 -4.581 -13.776 1.00 91.69 90 LYS A C 1
ATOM 722 O O . LYS A 1 90 ? 14.205 -5.637 -13.836 1.00 91.69 90 LYS A O 1
ATOM 727 N N . SER A 1 91 ? 13.685 -3.739 -12.749 1.00 92.75 91 SER A N 1
ATOM 728 C CA . SER A 1 91 ? 14.438 -4.115 -11.547 1.00 92.75 91 SER A CA 1
ATOM 729 C C . SER A 1 91 ? 13.679 -5.203 -10.794 1.00 92.75 91 SER A C 1
ATOM 731 O O . SER A 1 91 ? 12.505 -5.017 -10.490 1.00 92.75 91 SER A O 1
ATOM 733 N N . THR A 1 92 ? 14.358 -6.302 -10.478 1.00 94.88 92 THR A N 1
ATOM 734 C CA . THR A 1 92 ? 13.817 -7.414 -9.681 1.00 94.88 92 THR A CA 1
ATOM 735 C C . THR A 1 92 ? 14.463 -7.519 -8.301 1.00 94.88 92 THR A C 1
ATOM 737 O O . THR A 1 92 ? 14.162 -8.434 -7.546 1.00 94.88 92 THR A O 1
ATOM 740 N N . SER A 1 93 ? 15.362 -6.591 -7.957 1.00 95.56 93 SER A N 1
ATOM 741 C CA . SER A 1 93 ? 16.104 -6.598 -6.691 1.00 95.56 93 SER A CA 1
ATOM 742 C C . SER A 1 93 ? 15.615 -5.559 -5.686 1.00 95.56 93 SER A C 1
ATOM 744 O O . SER A 1 93 ? 15.990 -5.628 -4.516 1.00 95.56 93 SER A O 1
ATOM 746 N N . THR A 1 94 ? 14.794 -4.591 -6.110 1.00 95.81 94 THR A N 1
ATOM 747 C CA . THR A 1 94 ? 14.179 -3.619 -5.195 1.00 95.81 94 THR A CA 1
ATOM 748 C C . THR A 1 94 ? 13.248 -4.346 -4.234 1.00 95.81 94 THR A C 1
ATOM 750 O O . THR A 1 94 ? 12.526 -5.241 -4.654 1.00 95.81 94 THR A O 1
ATOM 753 N N . ARG A 1 95 ? 13.286 -3.989 -2.951 1.00 97.25 95 ARG A N 1
ATOM 754 C CA . ARG A 1 95 ? 12.480 -4.623 -1.906 1.00 97.25 95 ARG A CA 1
ATOM 755 C C . ARG A 1 95 ? 12.203 -3.688 -0.741 1.00 97.25 95 ARG A C 1
ATOM 757 O O . ARG A 1 95 ? 12.862 -2.647 -0.614 1.00 97.25 95 ARG A O 1
ATOM 764 N N . GLY A 1 96 ? 11.283 -4.105 0.121 1.00 97.50 96 GLY A N 1
ATOM 765 C CA . GLY A 1 96 ? 10.909 -3.423 1.353 1.00 97.50 96 GLY A CA 1
ATOM 766 C C . GLY A 1 96 ? 9.506 -2.840 1.319 1.00 97.50 96 GLY A C 1
ATOM 767 O O . GLY A 1 96 ? 8.774 -2.978 0.344 1.00 97.50 96 GLY A O 1
ATOM 768 N N . THR A 1 97 ? 9.148 -2.167 2.404 1.00 98.19 97 THR A N 1
ATOM 769 C CA . THR A 1 97 ? 7.823 -1.588 2.623 1.00 98.19 97 THR A CA 1
ATOM 770 C C . THR A 1 97 ? 7.893 -0.072 2.611 1.00 98.19 97 THR A C 1
ATOM 772 O O . THR A 1 97 ? 8.795 0.517 3.204 1.00 98.19 97 THR A O 1
ATOM 775 N N . GLU A 1 98 ? 6.897 0.576 2.015 1.00 97.38 98 GLU A N 1
ATOM 776 C CA . GLU A 1 98 ? 6.694 2.030 2.078 1.00 97.38 98 GLU A CA 1
ATOM 777 C C . GLU A 1 98 ? 5.240 2.352 2.414 1.00 97.38 98 GLU A C 1
ATOM 779 O O . GLU A 1 98 ? 4.328 1.566 2.157 1.00 97.38 98 GLU A O 1
ATOM 784 N N . THR A 1 99 ? 5.030 3.498 3.056 1.00 98.25 99 THR A N 1
ATOM 785 C CA . THR A 1 99 ? 3.687 3.960 3.405 1.00 98.25 99 THR A CA 1
ATOM 786 C C . THR A 1 99 ? 3.515 5.396 2.959 1.00 98.25 99 THR A C 1
ATOM 788 O O . THR A 1 99 ? 4.330 6.262 3.272 1.00 98.25 99 THR A O 1
ATOM 791 N N . PHE A 1 100 ? 2.429 5.657 2.253 1.00 96.12 100 PHE A N 1
ATOM 792 C CA . PHE A 1 100 ? 2.096 6.956 1.715 1.00 96.12 100 PHE A CA 1
ATOM 793 C C . PHE A 1 100 ? 0.956 7.607 2.482 1.00 96.12 100 PHE A C 1
ATOM 795 O O . PHE A 1 100 ? -0.018 6.958 2.869 1.00 96.12 100 PHE A O 1
ATOM 802 N N . VAL A 1 101 ? 1.077 8.917 2.651 1.00 94.00 101 VAL A N 1
ATOM 803 C CA . VAL A 1 101 ? 0.052 9.806 3.198 1.00 94.00 101 VAL A CA 1
ATOM 804 C C . VAL A 1 101 ? -0.276 10.865 2.149 1.00 94.00 101 VAL A C 1
ATOM 806 O O . VAL A 1 101 ? 0.582 11.218 1.336 1.00 94.00 101 VAL A O 1
ATOM 809 N N . SER A 1 102 ? -1.509 11.379 2.153 1.00 87.38 102 SER A N 1
ATOM 810 C CA . SER A 1 102 ? -1.886 12.480 1.261 1.00 87.38 102 SER A CA 1
ATOM 811 C C . SER A 1 102 ? -0.962 13.681 1.471 1.00 87.38 102 SER A C 1
ATOM 813 O O . SER A 1 102 ? -0.951 14.286 2.544 1.00 87.38 102 SER A O 1
ATOM 815 N N . GLY A 1 103 ? -0.235 14.052 0.420 1.00 78.19 103 GLY A N 1
ATOM 816 C CA . GLY A 1 103 ? 0.576 15.264 0.390 1.00 78.19 103 GLY A CA 1
ATOM 817 C C . GLY A 1 103 ? -0.240 16.538 0.148 1.00 78.19 103 GLY A C 1
ATOM 818 O O . GLY A 1 103 ? -1.433 16.514 -0.179 1.00 78.19 103 GLY A O 1
ATOM 819 N N . THR A 1 104 ? 0.431 17.679 0.296 1.00 68.19 104 THR A N 1
ATOM 820 C CA . THR A 1 104 ? -0.086 19.011 -0.072 1.00 68.19 104 THR A CA 1
ATOM 821 C C . THR A 1 104 ? 0.073 19.325 -1.561 1.00 68.19 104 THR A C 1
ATOM 823 O O . THR A 1 104 ? -0.478 20.315 -2.036 1.00 68.19 104 THR A O 1
ATOM 826 N N . GLY A 1 105 ? 0.798 18.475 -2.289 1.00 63.38 105 GLY A N 1
ATOM 827 C CA . GLY A 1 105 ? 1.039 18.586 -3.719 1.00 63.38 105 GLY A CA 1
ATOM 828 C C . GLY A 1 105 ? -0.206 18.416 -4.597 1.00 63.38 105 GLY A C 1
ATOM 829 O O . GLY A 1 105 ? -1.311 18.119 -4.128 1.00 63.38 105 GLY A O 1
ATOM 830 N N . ARG A 1 106 ? -0.020 18.602 -5.909 1.00 63.38 106 ARG A N 1
ATOM 831 C CA . ARG A 1 106 ? -1.082 18.451 -6.923 1.00 63.38 106 ARG A CA 1
ATOM 832 C C . ARG A 1 106 ? -1.001 17.070 -7.583 1.00 63.38 106 ARG A C 1
ATOM 834 O O . ARG A 1 106 ? 0.087 16.535 -7.770 1.00 63.38 106 ARG A O 1
ATOM 841 N N . LEU A 1 107 ? -2.139 16.516 -8.021 1.00 59.41 107 LEU A N 1
ATOM 842 C CA . LEU A 1 107 ? -2.209 15.192 -8.683 1.00 59.41 107 LEU A CA 1
ATOM 843 C C . LEU A 1 107 ? -1.416 15.102 -10.006 1.00 59.41 107 LEU A C 1
ATOM 845 O O . LEU A 1 107 ? -1.187 14.005 -10.503 1.00 59.41 107 LEU A O 1
ATOM 849 N N . GLY A 1 108 ? -1.009 16.240 -10.582 1.00 57.12 108 GLY A N 1
ATOM 850 C CA . GLY A 1 108 ? -0.244 16.333 -11.833 1.00 57.12 108 GLY A CA 1
ATOM 851 C C . GLY A 1 108 ? 1.281 16.282 -11.674 1.00 57.12 108 GLY A C 1
ATOM 852 O O . GLY A 1 108 ? 2.000 16.628 -12.612 1.00 57.12 108 GLY A O 1
ATOM 853 N N . GLU A 1 109 ? 1.793 15.914 -10.500 1.00 65.12 109 GLU A N 1
ATOM 854 C CA . GLU A 1 109 ? 3.231 15.748 -10.281 1.00 65.12 109 GLU A CA 1
ATOM 855 C C . GLU A 1 109 ? 3.827 14.657 -11.183 1.00 65.12 109 GLU A C 1
ATOM 857 O O . GLU A 1 109 ? 3.236 13.606 -11.419 1.00 65.12 109 GLU A O 1
ATOM 862 N N . GLN A 1 110 ? 5.036 14.900 -11.699 1.00 68.56 110 GLN A N 1
ATOM 863 C CA . GLN A 1 110 ? 5.697 13.979 -12.631 1.00 68.56 110 GLN A CA 1
ATOM 864 C C . GLN A 1 110 ? 6.332 12.750 -11.962 1.00 68.56 110 GLN A C 1
ATOM 866 O O . GLN A 1 110 ? 6.981 11.962 -12.656 1.00 68.56 110 GLN A O 1
ATOM 871 N N . ASP A 1 111 ? 6.128 12.589 -10.658 1.00 80.75 111 ASP A N 1
ATOM 872 C CA . ASP A 1 111 ? 6.622 11.480 -9.855 1.00 80.75 111 ASP A CA 1
ATOM 873 C C . ASP A 1 111 ? 6.095 10.133 -10.383 1.00 80.75 111 ASP A C 1
ATOM 875 O O . ASP A 1 111 ? 4.903 9.964 -10.648 1.00 80.75 111 ASP A O 1
ATOM 879 N N . GLU A 1 112 ? 7.001 9.174 -10.582 1.00 81.00 112 GLU A N 1
ATOM 880 C CA . GLU A 1 112 ? 6.670 7.870 -11.167 1.00 81.00 112 GLU A CA 1
ATOM 881 C C . GLU A 1 112 ? 5.729 7.048 -10.277 1.00 81.00 112 GLU A C 1
ATOM 883 O O . GLU A 1 112 ? 4.870 6.342 -10.807 1.00 81.00 112 GLU A O 1
ATOM 888 N N . VAL A 1 113 ? 5.829 7.177 -8.947 1.00 81.19 113 VAL A N 1
ATOM 889 C CA . VAL A 1 113 ? 4.923 6.500 -8.006 1.00 81.19 113 VAL A CA 1
ATOM 890 C C . VAL A 1 113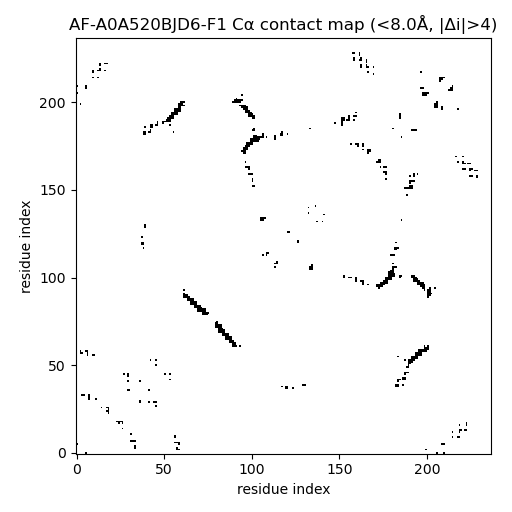 ? 3.520 7.074 -8.146 1.00 81.19 113 VAL A C 1
ATOM 892 O O . VAL A 1 113 ? 2.566 6.320 -8.292 1.00 81.19 113 VAL A O 1
ATOM 895 N N . ILE A 1 114 ? 3.389 8.404 -8.190 1.00 82.81 114 ILE A N 1
ATOM 896 C CA . ILE A 1 114 ? 2.086 9.066 -8.369 1.00 82.81 114 ILE A CA 1
ATOM 897 C C . ILE A 1 114 ? 1.444 8.640 -9.690 1.00 82.81 114 ILE A C 1
ATOM 899 O O . ILE A 1 114 ? 0.267 8.286 -9.718 1.00 82.81 114 ILE A O 1
ATOM 903 N N . LYS A 1 115 ? 2.214 8.629 -10.784 1.00 84.38 115 LYS A N 1
ATOM 904 C CA . LYS A 1 115 ? 1.726 8.180 -12.096 1.00 84.38 115 LYS A CA 1
ATOM 905 C C . LYS A 1 115 ? 1.256 6.728 -12.073 1.00 84.38 115 LYS A C 1
ATOM 907 O O . LYS A 1 115 ? 0.237 6.436 -12.690 1.00 84.38 115 LYS A O 1
ATOM 912 N N . ARG A 1 116 ? 1.985 5.840 -11.388 1.00 85.94 116 ARG A N 1
ATOM 913 C CA . ARG A 1 116 ? 1.632 4.419 -11.250 1.00 85.94 116 ARG A CA 1
ATOM 914 C C . ARG A 1 116 ? 0.336 4.256 -10.460 1.00 85.94 116 ARG A C 1
ATOM 916 O O . ARG A 1 116 ? -0.617 3.683 -10.978 1.00 85.94 116 ARG A O 1
ATOM 923 N N . GLU A 1 117 ? 0.275 4.834 -9.266 1.00 87.75 117 GLU A N 1
ATOM 924 C CA . GLU A 1 117 ? -0.876 4.699 -8.370 1.00 87.75 117 GLU A CA 1
ATOM 925 C 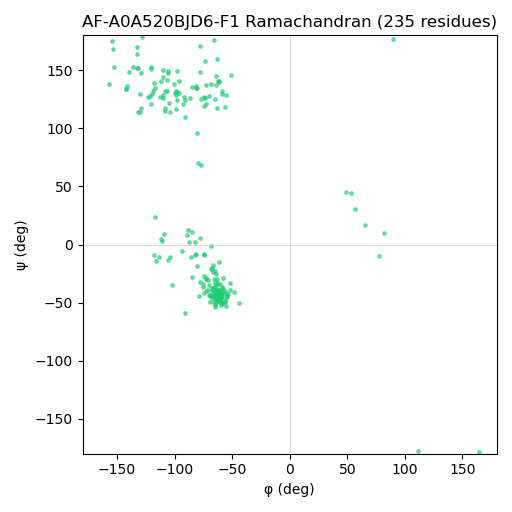C . GLU A 1 117 ? -2.142 5.353 -8.939 1.00 87.75 117 GLU A C 1
ATOM 927 O O . GLU A 1 117 ? -3.242 4.806 -8.834 1.00 87.75 117 GLU A O 1
ATOM 932 N N . ASN A 1 118 ? -1.998 6.488 -9.627 1.00 88.56 118 ASN A N 1
ATOM 933 C CA . ASN A 1 118 ? -3.114 7.181 -10.268 1.00 88.56 118 ASN A CA 1
ATOM 934 C C . ASN A 1 118 ? -3.396 6.673 -11.694 1.00 88.56 118 ASN A C 1
ATOM 936 O O . ASN A 1 118 ? -4.296 7.199 -12.341 1.00 88.56 118 ASN A O 1
ATOM 940 N N . ALA A 1 119 ? -2.684 5.666 -12.220 1.00 87.44 119 ALA A N 1
ATOM 941 C CA . ALA A 1 119 ? -2.854 5.228 -13.612 1.00 87.44 119 ALA A CA 1
ATOM 942 C C . ALA A 1 119 ? -4.294 4.783 -13.919 1.00 87.44 119 ALA A C 1
ATOM 944 O O . ALA A 1 119 ? -4.824 5.068 -14.992 1.00 87.44 119 ALA A O 1
ATOM 945 N N . SER A 1 120 ? -4.945 4.125 -12.953 1.00 85.50 120 SER A N 1
ATOM 946 C CA . SER A 1 120 ? -6.333 3.666 -13.096 1.00 85.50 120 SER A CA 1
ATOM 947 C C . SER A 1 120 ? -7.356 4.804 -13.174 1.00 85.50 120 SER A C 1
ATOM 949 O O . SER A 1 120 ? -8.422 4.602 -13.746 1.00 85.50 120 SER A O 1
ATOM 951 N N . MET A 1 121 ? -7.003 6.009 -12.712 1.00 85.25 121 MET A N 1
ATOM 952 C CA . MET A 1 121 ? -7.836 7.212 -12.792 1.00 85.25 121 MET A CA 1
ATOM 953 C C . MET A 1 121 ? -8.259 7.526 -14.231 1.00 85.25 121 MET A C 1
ATOM 955 O O . MET A 1 121 ? -9.395 7.914 -14.479 1.00 85.25 121 MET A O 1
ATOM 959 N N . PHE A 1 122 ? -7.351 7.342 -15.194 1.00 83.25 122 PHE A N 1
ATOM 960 C CA . PHE A 1 122 ? -7.597 7.662 -16.605 1.00 83.25 122 PHE A CA 1
ATOM 961 C C . PHE A 1 122 ? -8.512 6.654 -17.311 1.00 83.25 122 PHE A C 1
ATOM 963 O O . PHE A 1 122 ? -8.908 6.889 -18.449 1.00 83.25 122 PHE A O 1
ATOM 970 N N . LEU A 1 123 ? -8.832 5.537 -16.652 1.00 84.25 123 LEU A N 1
ATOM 971 C CA . LEU A 1 123 ? -9.768 4.526 -17.144 1.00 84.25 123 LEU A CA 1
ATOM 972 C C . LEU A 1 123 ? -11.196 4.758 -16.625 1.00 84.25 123 LEU A C 1
ATOM 974 O O . LEU A 1 123 ? -12.101 4.020 -16.999 1.00 84.25 123 LEU A O 1
ATOM 978 N N . GLU A 1 124 ? -11.396 5.738 -15.741 1.00 84.00 124 GLU A N 1
ATOM 979 C CA . GLU A 1 124 ? -12.688 6.021 -15.123 1.00 84.00 124 GLU A CA 1
ATOM 980 C C . GLU A 1 124 ? -13.550 6.927 -16.008 1.00 84.00 124 GLU A C 1
ATOM 982 O O . GLU A 1 124 ? -13.098 7.964 -16.511 1.00 84.00 124 GLU A O 1
ATOM 987 N N . ASP A 1 125 ? -14.831 6.579 -16.131 1.00 81.81 125 ASP A N 1
ATOM 988 C CA . ASP A 1 125 ? -15.809 7.432 -16.796 1.00 81.81 125 ASP A CA 1
ATOM 989 C C . ASP A 1 125 ? -15.887 8.794 -16.098 1.00 81.81 125 ASP A C 1
ATOM 991 O O . ASP A 1 125 ? -16.026 8.893 -14.875 1.00 81.81 125 ASP A O 1
ATOM 995 N N . ASN A 1 126 ? -15.831 9.867 -16.890 1.00 82.25 126 ASN A N 1
ATOM 996 C CA . ASN A 1 126 ? -15.877 11.249 -16.409 1.00 82.25 126 ASN A CA 1
ATOM 997 C C . ASN A 1 126 ? -14.784 11.603 -15.380 1.00 82.25 126 ASN A C 1
ATOM 999 O O . ASN A 1 126 ? -15.013 12.481 -14.544 1.00 82.25 126 ASN A O 1
ATOM 1003 N N . TYR A 1 127 ? -13.591 10.987 -15.444 1.00 77.44 127 TYR A N 1
ATOM 1004 C CA . TYR A 1 127 ? -12.504 11.255 -14.487 1.00 77.44 127 TYR A CA 1
ATOM 1005 C C . TYR A 1 127 ? -12.241 12.763 -14.289 1.00 77.44 127 TYR A C 1
ATOM 1007 O O . TYR A 1 127 ? -12.124 13.229 -13.162 1.00 77.44 127 TYR A O 1
ATOM 1015 N N . GLN A 1 128 ? -12.264 13.571 -15.354 1.00 75.75 128 GLN A N 1
ATOM 1016 C CA . GLN A 1 128 ? -12.075 15.027 -15.256 1.00 75.75 128 GLN A CA 1
ATOM 1017 C C . GLN A 1 128 ? -13.040 15.693 -14.263 1.00 75.75 128 GLN A C 1
ATOM 1019 O O . GLN A 1 128 ? -12.611 16.520 -13.464 1.00 75.75 128 GLN A O 1
ATOM 1024 N N . LYS A 1 129 ? -14.315 15.287 -14.270 1.00 76.69 129 LYS A N 1
ATOM 1025 C CA . LYS A 1 129 ? -15.342 15.779 -13.346 1.00 76.69 129 LYS A CA 1
ATOM 1026 C C . LYS A 1 129 ? -15.165 15.195 -11.944 1.00 76.69 129 LYS A C 1
ATOM 1028 O O . LYS A 1 129 ? -15.278 15.914 -10.955 1.00 76.69 129 LYS A O 1
ATOM 1033 N N . ASN A 1 130 ? -14.850 13.903 -11.840 1.00 75.38 130 ASN A N 1
ATOM 1034 C CA . ASN A 1 130 ? -14.703 13.216 -10.548 1.00 75.38 130 ASN A CA 1
ATOM 1035 C C . ASN A 1 130 ? -13.541 13.787 -9.712 1.00 75.38 130 ASN A C 1
ATOM 1037 O O . ASN A 1 130 ? -13.612 13.811 -8.480 1.00 75.38 130 ASN A O 1
ATOM 1041 N N . TYR A 1 131 ? -12.503 14.297 -10.384 1.00 72.69 131 TYR A N 1
ATOM 1042 C CA . TYR A 1 131 ? -11.310 14.883 -9.765 1.00 72.69 131 TYR A CA 1
ATOM 1043 C C . TYR A 1 131 ? -11.221 16.411 -9.916 1.00 72.69 131 TYR A C 1
ATOM 1045 O O . TYR A 1 131 ? -10.201 16.989 -9.548 1.00 72.69 131 TYR A O 1
ATOM 1053 N N . GLU A 1 132 ? -12.266 17.092 -10.403 1.00 66.19 132 GLU A N 1
ATOM 1054 C CA . GLU A 1 132 ? -12.254 18.537 -10.689 1.00 66.19 132 GLU A CA 1
ATOM 1055 C C . GLU A 1 132 ? -11.830 19.373 -9.471 1.00 66.19 132 GLU A C 1
ATOM 1057 O O . GLU A 1 132 ? -10.931 20.195 -9.585 1.00 66.19 132 GLU A O 1
ATOM 1062 N N . GLY A 1 133 ? -12.350 19.081 -8.273 1.00 58.50 133 GLY A N 1
ATOM 1063 C CA . GLY A 1 133 ? -11.959 19.758 -7.021 1.00 58.50 133 GLY A CA 1
ATOM 1064 C C . GLY A 1 133 ? -10.529 19.473 -6.528 1.00 58.50 133 GLY A C 1
ATOM 1065 O O . GLY A 1 133 ? -10.124 19.981 -5.489 1.00 58.50 133 GLY A O 1
ATOM 1066 N N . PHE A 1 134 ? -9.777 18.638 -7.248 1.00 58.84 134 PHE A N 1
ATOM 1067 C CA . PHE A 1 134 ? -8.359 18.339 -7.027 1.00 58.84 134 PHE A CA 1
ATOM 1068 C C . PHE A 1 134 ? -7.461 18.783 -8.196 1.00 58.84 134 PHE A C 1
ATOM 1070 O O . PHE A 1 134 ? -6.236 18.826 -8.054 1.00 58.84 134 PHE A O 1
ATOM 1077 N N . ILE A 1 135 ? -8.063 19.089 -9.350 1.00 55.22 135 ILE A N 1
ATOM 1078 C CA . ILE A 1 135 ? -7.396 19.539 -10.579 1.00 55.22 135 ILE A CA 1
ATOM 1079 C C . ILE A 1 135 ? -7.555 21.061 -10.754 1.00 55.22 135 ILE A C 1
ATOM 1081 O O . ILE A 1 135 ? -6.630 21.719 -11.231 1.00 55.22 135 ILE A O 1
ATOM 1085 N N . ALA A 1 136 ? -8.694 21.631 -10.353 1.00 52.72 136 ALA A N 1
ATOM 1086 C CA . ALA A 1 136 ? -9.035 23.040 -10.502 1.00 52.72 136 ALA A CA 1
ATOM 1087 C C . ALA A 1 136 ? -8.7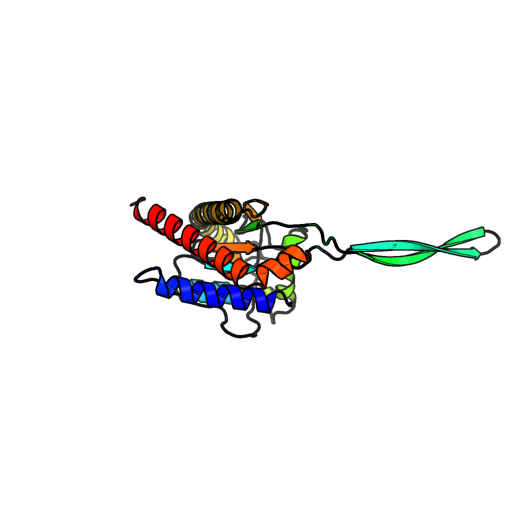77 23.829 -9.207 1.00 52.72 136 ALA A C 1
ATOM 1089 O O . ALA A 1 136 ? -9.241 23.461 -8.129 1.00 52.72 136 ALA A O 1
ATOM 1090 N N . ASN A 1 137 ? -8.046 24.944 -9.329 1.00 52.19 137 ASN A N 1
ATOM 1091 C CA . ASN A 1 137 ? -7.789 25.875 -8.228 1.00 52.19 137 ASN A CA 1
ATOM 1092 C C . ASN A 1 137 ? -9.009 26.793 -8.043 1.00 52.19 137 ASN A C 1
ATOM 1094 O O . ASN A 1 137 ? -9.126 27.808 -8.732 1.00 52.19 137 ASN A O 1
ATOM 1098 N N . THR A 1 138 ? -9.910 26.449 -7.126 1.00 59.38 138 THR A N 1
ATOM 1099 C CA . THR A 1 138 ? -10.949 27.378 -6.651 1.00 59.38 138 THR A CA 1
ATOM 1100 C C . THR A 1 138 ? -10.642 27.765 -5.199 1.00 59.38 138 THR A C 1
ATOM 1102 O O . THR A 1 138 ? -10.472 26.847 -4.388 1.00 59.38 138 THR A O 1
ATOM 1105 N N . PRO A 1 139 ? -10.604 29.063 -4.843 1.00 59.09 139 PRO A N 1
ATOM 1106 C CA . PRO A 1 139 ? -10.250 29.538 -3.498 1.00 59.09 139 PRO A CA 1
ATOM 1107 C C . PRO A 1 139 ? -11.038 28.881 -2.351 1.00 59.09 139 PRO A C 1
ATOM 1109 O O . PRO A 1 139 ? -10.504 28.652 -1.268 1.00 59.09 139 PRO A O 1
ATOM 1112 N N . GLU A 1 140 ? -12.300 28.530 -2.587 1.00 53.06 140 GLU A N 1
ATOM 1113 C CA . GLU A 1 140 ? -13.197 27.922 -1.602 1.00 53.06 140 GLU A CA 1
ATOM 1114 C C . GLU A 1 140 ? -12.827 26.460 -1.308 1.00 53.06 140 GLU A C 1
ATOM 1116 O O . GLU A 1 140 ? -12.826 26.035 -0.148 1.00 53.06 140 GLU A O 1
ATOM 1121 N N . ASN A 1 141 ? -12.456 25.698 -2.345 1.00 54.62 141 ASN A N 1
ATOM 1122 C CA . ASN A 1 141 ? -11.933 24.342 -2.172 1.00 54.62 141 ASN A CA 1
ATOM 1123 C C . ASN A 1 141 ? -10.565 24.372 -1.492 1.00 54.62 141 ASN A C 1
ATOM 1125 O O . ASN A 1 141 ? -10.322 23.529 -0.637 1.00 54.62 141 ASN A O 1
ATOM 1129 N N . ASP A 1 142 ? -9.709 25.352 -1.793 1.00 60.84 142 ASP A N 1
ATOM 1130 C CA . ASP A 1 142 ? -8.385 25.466 -1.171 1.00 60.84 142 ASP A CA 1
ATOM 1131 C C . ASP A 1 142 ? -8.477 25.672 0.348 1.00 60.84 142 ASP A C 1
ATOM 1133 O O . ASP A 1 142 ? -7.761 25.010 1.097 1.00 60.84 142 ASP A O 1
ATOM 1137 N N . ILE A 1 143 ? -9.391 26.521 0.830 1.00 58.06 143 ILE A N 1
ATOM 1138 C CA . ILE A 1 143 ? -9.548 26.789 2.271 1.00 58.06 143 ILE A CA 1
ATOM 1139 C C . ILE A 1 143 ? -10.106 25.562 3.009 1.00 58.06 143 ILE A C 1
ATOM 1141 O O . ILE A 1 143 ? -9.541 25.136 4.021 1.00 58.06 143 ILE A O 1
ATOM 1145 N N . MET A 1 144 ? -11.188 24.960 2.499 1.00 52.03 144 MET A N 1
ATOM 1146 C CA . MET A 1 144 ? -11.802 23.773 3.112 1.00 52.03 144 MET A CA 1
ATOM 1147 C C . MET A 1 144 ? -10.856 22.563 3.074 1.00 52.03 144 MET A C 1
ATOM 1149 O O . MET A 1 144 ? -10.686 21.864 4.076 1.00 52.03 144 MET A O 1
ATOM 1153 N N . LEU A 1 145 ? -10.190 22.339 1.936 1.00 56.50 145 LEU A N 1
ATOM 1154 C CA . LEU A 1 145 ? -9.210 21.271 1.762 1.00 56.50 145 LEU A CA 1
ATOM 1155 C C . LEU A 1 145 ? -7.982 21.502 2.648 1.00 56.50 145 LEU A C 1
ATOM 1157 O O . LEU A 1 145 ? -7.492 20.545 3.235 1.00 56.50 145 LEU A O 1
ATOM 1161 N N . SER A 1 146 ? -7.510 22.743 2.801 1.00 61.16 146 SER A N 1
ATOM 1162 C CA . SER A 1 146 ? -6.379 23.078 3.677 1.00 61.16 146 SER A CA 1
ATOM 1163 C C . SER A 1 146 ? -6.685 22.793 5.152 1.00 61.16 146 SER A C 1
ATOM 1165 O O . SER A 1 146 ? -5.863 22.182 5.836 1.00 61.16 146 SER A O 1
ATOM 1167 N N . LEU A 1 147 ? -7.872 23.175 5.640 1.00 55.59 147 LEU A N 1
ATOM 1168 C CA . LEU A 1 147 ? -8.281 22.953 7.033 1.00 55.59 147 LEU A CA 1
ATOM 1169 C C . LEU A 1 147 ? -8.512 21.463 7.345 1.00 55.59 147 LEU A C 1
ATOM 1171 O O . LEU A 1 147 ? -8.031 20.971 8.364 1.00 55.59 147 LEU A O 1
ATOM 1175 N N . MET A 1 148 ? -9.184 20.718 6.456 1.00 59.03 148 MET A N 1
ATOM 1176 C CA . MET A 1 148 ? -9.392 19.271 6.633 1.00 59.03 148 MET A CA 1
ATOM 1177 C C . MET A 1 148 ? -8.101 18.457 6.464 1.00 59.03 148 MET A C 1
ATOM 1179 O O . MET A 1 148 ? -7.907 17.458 7.165 1.00 59.03 148 MET A O 1
ATOM 1183 N N . LYS A 1 149 ? -7.196 18.876 5.565 1.00 63.75 149 LYS A N 1
ATOM 1184 C CA . LYS A 1 149 ? -5.917 18.186 5.344 1.00 63.75 149 LYS A CA 1
ATOM 1185 C C . LYS A 1 149 ? -5.030 18.231 6.579 1.00 63.75 149 LYS A C 1
ATOM 1187 O O . LYS A 1 149 ? -4.417 17.215 6.880 1.00 63.75 149 LYS A O 1
ATOM 1192 N N . GLN A 1 150 ? -4.942 19.347 7.303 1.00 68.81 150 GLN A N 1
ATOM 1193 C CA . GLN A 1 150 ? -3.896 19.499 8.321 1.00 68.81 150 GLN A CA 1
ATOM 1194 C C . GLN A 1 150 ? -4.028 18.501 9.489 1.00 68.81 150 GLN A C 1
ATOM 1196 O O . GLN A 1 150 ? -3.074 17.776 9.777 1.00 68.81 150 GLN A O 1
ATOM 1201 N N . THR A 1 151 ? -5.204 18.384 10.117 1.00 70.75 151 THR A N 1
ATOM 1202 C CA . THR A 1 151 ? -5.390 17.496 11.283 1.00 70.75 151 THR A CA 1
ATOM 1203 C C . THR A 1 151 ? -5.332 16.012 10.914 1.00 70.75 151 THR A C 1
ATOM 1205 O O . THR A 1 151 ? -4.687 15.216 11.602 1.00 70.75 151 THR A O 1
ATOM 1208 N N . ASN A 1 152 ? -5.974 15.611 9.813 1.00 86.75 152 ASN A N 1
ATOM 1209 C CA . ASN A 1 152 ? -5.956 14.211 9.384 1.00 86.75 152 ASN A CA 1
ATOM 1210 C C . ASN A 1 152 ? -4.583 13.793 8.859 1.00 86.75 152 ASN A C 1
ATOM 1212 O O . ASN A 1 152 ? -4.193 12.640 9.044 1.00 86.75 152 ASN A O 1
ATOM 1216 N N . ARG A 1 153 ? -3.815 14.711 8.269 1.00 87.50 153 ARG A N 1
ATOM 1217 C CA . ARG A 1 153 ? -2.455 14.441 7.798 1.00 87.50 153 ARG A CA 1
ATOM 1218 C C . ARG A 1 153 ? -1.512 14.077 8.936 1.00 87.50 153 ARG A C 1
ATOM 1220 O O . ARG A 1 153 ? -0.830 13.064 8.830 1.00 87.50 153 ARG A O 1
ATOM 1227 N N . GLU A 1 154 ? -1.482 14.838 10.028 1.00 89.81 154 GLU A N 1
ATOM 1228 C CA . GLU A 1 154 ? -0.609 14.526 11.174 1.00 89.81 154 GLU A CA 1
ATOM 1229 C C . GLU A 1 154 ? -0.935 13.154 11.775 1.00 89.81 154 GLU A C 1
ATOM 1231 O O . GLU A 1 154 ? -0.047 12.333 12.017 1.00 89.81 154 GLU A O 1
ATOM 1236 N N . ARG A 1 155 ? -2.230 12.864 11.927 1.00 93.69 155 ARG A N 1
ATOM 1237 C CA . ARG A 1 155 ? -2.731 11.558 12.368 1.00 93.69 155 ARG A CA 1
ATOM 1238 C C . ARG A 1 155 ? -2.358 10.428 11.402 1.00 93.69 155 ARG A C 1
ATOM 1240 O O . ARG A 1 155 ? -1.929 9.363 11.842 1.00 93.69 155 ARG A O 1
ATOM 1247 N N . SER A 1 156 ? -2.447 10.677 10.097 1.00 95.88 156 SER A N 1
ATOM 1248 C CA . SER A 1 156 ? -2.049 9.725 9.053 1.00 95.88 156 SER A CA 1
ATOM 1249 C C . SER A 1 156 ? -0.548 9.451 9.081 1.00 95.88 156 SER A C 1
ATOM 1251 O O . SER A 1 156 ? -0.147 8.294 9.030 1.00 95.88 156 SER A O 1
ATOM 1253 N N . LEU A 1 157 ? 0.289 10.484 9.233 1.00 95.62 157 LEU A N 1
ATOM 1254 C CA . LEU A 1 157 ? 1.743 10.349 9.378 1.00 95.62 157 LEU A CA 1
ATOM 1255 C C . LEU A 1 157 ? 2.107 9.555 10.636 1.00 95.62 157 LEU A C 1
ATOM 1257 O O . LEU A 1 157 ? 2.987 8.690 10.594 1.00 95.62 157 LEU A O 1
ATOM 1261 N N . LYS A 1 158 ? 1.402 9.803 11.747 1.00 96.19 158 LYS A N 1
ATOM 1262 C CA . LYS A 1 158 ? 1.576 9.043 12.987 1.00 96.19 158 LYS A CA 1
ATOM 1263 C C . LYS A 1 158 ? 1.238 7.566 12.781 1.00 96.19 158 LYS A C 1
ATOM 1265 O O . LYS A 1 158 ? 2.056 6.716 13.133 1.00 96.19 158 LYS A O 1
ATOM 1270 N N . PHE A 1 159 ? 0.082 7.257 12.190 1.00 98.19 159 PHE A N 1
ATOM 1271 C CA . PHE A 1 159 ? -0.309 5.877 11.895 1.00 98.19 159 PHE A CA 1
ATOM 1272 C C . PHE A 1 159 ? 0.655 5.202 10.910 1.00 98.19 159 PHE A C 1
ATOM 1274 O O . PHE A 1 159 ? 1.123 4.098 11.172 1.00 98.19 159 PHE A O 1
ATOM 1281 N N . ALA A 1 160 ? 1.025 5.883 9.823 1.00 98.38 160 ALA A N 1
ATOM 1282 C CA . ALA A 1 160 ? 1.975 5.387 8.832 1.00 98.38 160 ALA A CA 1
ATOM 1283 C C . ALA A 1 160 ? 3.338 5.039 9.450 1.00 98.38 160 ALA A C 1
ATOM 1285 O O . ALA A 1 160 ? 3.941 4.030 9.087 1.00 98.38 160 ALA A O 1
ATOM 1286 N N . SER A 1 161 ? 3.797 5.846 10.413 1.00 98.25 161 SER A N 1
ATOM 1287 C CA . SER A 1 161 ? 5.047 5.601 11.137 1.00 98.25 161 SER A CA 1
ATOM 1288 C C . SER A 1 161 ? 4.963 4.354 12.015 1.00 98.25 161 SER A C 1
ATOM 1290 O O . SER A 1 161 ? 5.881 3.539 11.992 1.00 98.25 161 SER A O 1
ATOM 1292 N N . LEU A 1 162 ? 3.857 4.172 12.749 1.00 98.44 162 LEU A N 1
ATOM 1293 C CA . LEU A 1 162 ? 3.613 2.950 13.528 1.00 98.44 162 LEU A CA 1
ATOM 1294 C C . LEU A 1 162 ? 3.572 1.724 12.615 1.00 98.44 162 LEU A C 1
ATOM 1296 O O . LEU A 1 162 ? 4.172 0.702 12.923 1.00 98.44 162 LEU A O 1
ATOM 1300 N N . LEU A 1 163 ? 2.914 1.843 11.463 1.00 98.38 163 LEU A N 1
ATOM 1301 C CA . LEU A 1 163 ? 2.817 0.759 10.498 1.00 98.38 163 LEU A CA 1
ATOM 1302 C C . LEU A 1 163 ? 4.190 0.345 9.948 1.00 98.38 163 LEU A C 1
ATOM 1304 O O . LEU A 1 163 ? 4.512 -0.841 9.944 1.00 98.38 163 LEU A O 1
ATOM 1308 N N . GLN A 1 164 ? 5.030 1.310 9.558 1.00 98.25 164 GLN A N 1
ATOM 1309 C CA . GLN A 1 164 ? 6.405 1.020 9.140 1.00 98.25 164 GLN A CA 1
ATOM 1310 C C . GLN A 1 164 ? 7.229 0.378 10.256 1.00 98.25 164 GLN A C 1
ATOM 1312 O O . GLN A 1 164 ? 7.968 -0.566 9.997 1.00 98.25 164 GLN A O 1
ATOM 1317 N N . GLN A 1 165 ? 7.086 0.837 11.502 1.00 98.38 165 GLN A N 1
ATOM 1318 C CA . GLN A 1 165 ? 7.785 0.233 12.639 1.00 98.38 165 GLN A CA 1
ATOM 1319 C C . GLN A 1 165 ? 7.431 -1.248 12.820 1.00 98.38 165 GLN A C 1
ATOM 1321 O O . GLN A 1 165 ? 8.325 -2.056 13.073 1.00 98.38 165 GLN A O 1
ATOM 1326 N N . GLU A 1 166 ? 6.163 -1.627 12.648 1.00 98.31 166 GLU A N 1
ATOM 1327 C CA . GLU A 1 166 ? 5.748 -3.032 12.739 1.00 98.31 166 GLU A CA 1
ATOM 1328 C C . GLU A 1 166 ? 6.324 -3.880 11.593 1.00 98.31 166 GLU A C 1
ATOM 1330 O O . GLU A 1 166 ? 6.792 -4.991 11.841 1.00 98.31 166 GLU A O 1
ATOM 1335 N N . TYR A 1 167 ? 6.390 -3.353 10.363 1.00 98.06 167 TYR A N 1
ATOM 1336 C CA . TYR A 1 167 ? 7.056 -4.051 9.254 1.00 98.06 167 TYR A CA 1
ATOM 1337 C C . TYR A 1 167 ? 8.553 -4.250 9.506 1.00 98.06 167 TYR A C 1
ATOM 1339 O O . TYR A 1 167 ? 9.079 -5.344 9.308 1.00 98.06 167 TYR A O 1
ATOM 1347 N N . ILE A 1 168 ? 9.243 -3.218 9.993 1.00 97.75 168 ILE A N 1
ATOM 1348 C CA . ILE A 1 168 ? 10.673 -3.290 10.327 1.00 97.75 168 ILE A CA 1
ATOM 1349 C C . ILE A 1 168 ? 10.920 -4.306 11.440 1.00 97.75 168 ILE A C 1
ATOM 1351 O O . ILE A 1 168 ? 11.869 -5.083 11.370 1.00 97.75 168 ILE A O 1
ATOM 1355 N N . SER A 1 169 ? 10.046 -4.333 12.447 1.00 96.88 169 SER A N 1
ATOM 1356 C CA . SER A 1 169 ? 10.124 -5.298 13.548 1.00 96.88 169 SER A CA 1
ATOM 1357 C C . SER A 1 169 ? 9.931 -6.740 13.068 1.00 96.88 169 SER A C 1
ATOM 1359 O O . SER A 1 169 ? 10.455 -7.661 13.686 1.00 96.88 169 SER A O 1
ATOM 1361 N N . ALA A 1 170 ? 9.231 -6.936 11.946 1.00 94.69 170 ALA A N 1
ATOM 1362 C CA . ALA A 1 170 ? 9.108 -8.214 11.245 1.00 94.69 170 ALA A CA 1
ATOM 1363 C C . ALA A 1 170 ? 10.271 -8.491 10.262 1.00 94.69 170 ALA A C 1
ATOM 1365 O O . ALA A 1 170 ? 10.200 -9.414 9.459 1.00 94.69 170 ALA A O 1
ATOM 1366 N N . GLY A 1 171 ? 11.345 -7.694 10.290 1.00 96.25 171 GLY A N 1
ATOM 1367 C CA . GLY A 1 171 ? 12.530 -7.884 9.448 1.00 96.25 171 GLY A CA 1
ATOM 1368 C C . GLY A 1 171 ? 12.402 -7.336 8.024 1.00 96.25 171 GLY A C 1
ATOM 1369 O O . GLY A 1 171 ? 13.265 -7.597 7.184 1.00 96.25 171 GLY A O 1
ATOM 1370 N N . ARG A 1 172 ? 11.348 -6.568 7.723 1.00 97.06 172 ARG A N 1
ATOM 1371 C CA . ARG A 1 172 ? 11.154 -5.958 6.401 1.00 97.06 172 ARG A CA 1
ATOM 1372 C C . ARG A 1 172 ? 12.037 -4.717 6.243 1.00 97.06 172 ARG A C 1
ATOM 1374 O O . ARG A 1 172 ? 12.318 -3.996 7.199 1.00 97.06 172 ARG A O 1
ATOM 1381 N N . ILE A 1 173 ? 12.474 -4.447 5.012 1.00 98.12 173 ILE A N 1
ATOM 1382 C CA . ILE A 1 173 ? 13.318 -3.281 4.716 1.00 98.12 173 ILE A CA 1
ATOM 1383 C C . ILE A 1 173 ? 12.479 -2.002 4.770 1.00 98.12 173 ILE A C 1
ATOM 1385 O O . ILE A 1 173 ? 11.486 -1.879 4.056 1.00 98.12 173 ILE A O 1
ATOM 1389 N N . ASN A 1 174 ? 12.926 -1.030 5.566 1.00 98.00 174 ASN A N 1
ATOM 1390 C CA . ASN A 1 174 ? 12.293 0.280 5.674 1.00 98.00 174 ASN A CA 1
ATOM 1391 C C . ASN A 1 174 ? 12.554 1.136 4.427 1.00 98.00 174 ASN A C 1
ATOM 1393 O O . ASN A 1 174 ? 13.707 1.468 4.139 1.00 98.00 174 ASN A O 1
ATOM 1397 N N . ARG A 1 175 ? 11.497 1.565 3.736 1.00 97.31 175 ARG A N 1
ATOM 1398 C CA . ARG A 1 175 ? 11.571 2.587 2.675 1.00 97.31 175 ARG A CA 1
ATOM 1399 C C . ARG A 1 175 ? 10.886 3.902 3.054 1.00 97.31 175 ARG A C 1
ATOM 1401 O O . ARG A 1 175 ? 10.846 4.839 2.260 1.00 97.31 175 ARG A O 1
ATOM 1408 N N . GLY A 1 176 ? 10.413 3.985 4.293 1.00 97.38 176 GLY A N 1
ATOM 1409 C CA . GLY A 1 176 ? 9.947 5.203 4.929 1.00 97.38 176 GLY A CA 1
ATOM 1410 C C . GLY A 1 176 ? 8.468 5.505 4.724 1.00 97.38 176 GLY A C 1
ATOM 1411 O O . GLY A 1 176 ? 7.723 4.808 4.030 1.00 97.38 176 GLY A O 1
ATOM 1412 N N . VAL A 1 177 ? 8.066 6.594 5.375 1.00 97.75 177 VAL A N 1
ATOM 1413 C CA . VAL A 1 177 ? 6.775 7.244 5.177 1.00 97.75 177 VAL A CA 1
ATOM 1414 C C . VAL A 1 177 ? 6.983 8.416 4.229 1.00 97.75 177 VAL A C 1
ATOM 1416 O O . VAL A 1 177 ? 7.899 9.213 4.430 1.00 97.75 177 VAL A O 1
ATOM 1419 N N . GLN A 1 178 ? 6.150 8.521 3.201 1.00 93.75 178 GLN A N 1
ATOM 1420 C CA . GLN A 1 178 ? 6.250 9.567 2.190 1.00 93.75 178 GLN A CA 1
ATOM 1421 C C . GLN A 1 178 ? 4.908 10.261 1.991 1.00 93.75 178 GLN A C 1
ATOM 1423 O O . GLN A 1 178 ? 3.844 9.655 2.074 1.00 93.75 178 GLN A O 1
ATOM 1428 N N . GLU A 1 179 ? 4.955 11.545 1.673 1.00 91.12 179 GLU A N 1
ATOM 1429 C CA . GLU A 1 179 ? 3.769 12.299 1.294 1.00 91.12 179 GLU A CA 1
ATOM 1430 C C . GLU A 1 179 ? 3.683 12.385 -0.221 1.00 91.12 179 GLU A C 1
ATOM 1432 O O . GLU A 1 179 ? 4.631 12.819 -0.877 1.00 91.12 179 GLU A O 1
ATOM 1437 N N . LYS A 1 180 ? 2.555 11.945 -0.779 1.00 89.00 180 LYS A N 1
ATOM 1438 C CA . LYS A 1 180 ? 2.328 11.908 -2.225 1.00 89.00 180 LYS A CA 1
ATOM 1439 C C . LYS A 1 180 ? 0.903 12.334 -2.551 1.00 89.00 180 LYS A C 1
ATOM 1441 O O . LYS A 1 180 ? -0.033 12.090 -1.786 1.00 89.00 180 LYS A O 1
ATOM 1446 N N . SER A 1 181 ? 0.734 12.958 -3.709 1.00 84.94 181 SER A N 1
ATOM 1447 C CA . SER A 1 181 ? -0.565 13.390 -4.232 1.00 84.94 181 SER A CA 1
ATOM 1448 C C . SER A 1 181 ? -1.300 12.203 -4.867 1.00 84.94 181 SER A C 1
ATOM 1450 O O . SER A 1 181 ? -1.408 12.093 -6.087 1.00 84.94 181 SER A O 1
ATOM 1452 N N . LEU A 1 182 ? -1.752 11.266 -4.030 1.00 87.06 182 LEU A N 1
ATOM 1453 C CA . LEU A 1 182 ? -2.436 10.044 -4.459 1.00 87.06 182 LEU A CA 1
ATOM 1454 C C . LEU A 1 182 ? -3.950 10.258 -4.503 1.00 87.06 182 LEU A C 1
ATOM 1456 O O . LEU A 1 182 ? -4.557 10.654 -3.506 1.00 87.06 182 LEU A O 1
ATOM 1460 N N . ALA A 1 183 ? -4.572 9.946 -5.641 1.00 85.19 183 ALA A N 1
ATOM 1461 C CA . ALA A 1 183 ? -5.998 10.174 -5.877 1.00 85.19 183 ALA A CA 1
ATOM 1462 C C . ALA A 1 183 ? -6.892 9.413 -4.881 1.00 85.19 183 ALA A C 1
ATOM 1464 O O . ALA A 1 183 ? -7.914 9.934 -4.443 1.00 85.19 183 ALA A O 1
ATOM 1465 N N . VAL A 1 184 ? -6.469 8.220 -4.448 1.00 90.31 184 VAL A N 1
ATOM 1466 C CA . VAL A 1 184 ? -7.198 7.402 -3.461 1.00 90.31 184 VAL A CA 1
ATOM 1467 C C . VAL A 1 184 ? -7.210 8.002 -2.046 1.00 90.31 184 VAL A C 1
ATOM 1469 O O . VAL A 1 184 ? -8.083 7.667 -1.254 1.00 90.31 184 VAL A O 1
ATOM 1472 N N . LEU A 1 185 ? -6.273 8.900 -1.713 1.00 90.38 185 LEU A N 1
ATOM 1473 C CA . LEU A 1 185 ? -6.181 9.543 -0.388 1.00 90.38 185 LEU A CA 1
ATOM 1474 C C . LEU A 1 185 ? -6.694 10.991 -0.386 1.00 90.38 185 LEU A C 1
ATOM 1476 O O . LEU A 1 185 ? -6.884 11.588 0.670 1.00 90.38 185 LEU A O 1
ATOM 1480 N N . ALA A 1 186 ? -6.929 11.547 -1.573 1.00 80.00 186 ALA A N 1
ATOM 1481 C CA . ALA A 1 186 ? -7.175 12.957 -1.838 1.00 80.00 186 ALA A CA 1
ATOM 1482 C C . ALA A 1 186 ? -8.290 13.581 -0.965 1.00 80.00 186 ALA A C 1
ATOM 1484 O O . ALA A 1 186 ? -8.163 14.705 -0.485 1.00 80.00 186 ALA A O 1
ATOM 1485 N N . ARG A 1 187 ? -9.381 12.850 -0.714 1.00 79.44 187 ARG A N 1
ATOM 1486 C CA . ARG A 1 187 ? -10.592 13.383 -0.058 1.00 79.44 187 ARG A CA 1
ATOM 1487 C C . ARG A 1 187 ? -10.903 12.718 1.275 1.00 79.44 187 ARG A C 1
ATOM 1489 O O . ARG A 1 187 ? -12.060 12.695 1.684 1.00 79.44 187 ARG A O 1
ATOM 1496 N N . ALA A 1 188 ? -9.899 12.143 1.924 1.00 87.50 188 ALA A N 1
ATOM 1497 C CA . ALA A 1 188 ? -10.099 11.466 3.193 1.00 87.50 188 ALA A CA 1
ATOM 1498 C C . ALA A 1 188 ? -10.572 12.453 4.273 1.00 87.50 188 ALA A C 1
ATOM 1500 O O . ALA A 1 188 ? -9.847 13.378 4.646 1.00 87.50 188 ALA A O 1
ATOM 1501 N N . SER A 1 189 ? -11.780 12.247 4.804 1.00 88.94 189 SER A N 1
ATOM 1502 C CA . SER A 1 189 ? -12.276 12.993 5.969 1.00 88.94 189 SER A CA 1
ATOM 1503 C C . SER A 1 189 ? -11.765 12.420 7.296 1.00 88.94 189 SER A C 1
ATOM 1505 O O . SER A 1 189 ? -12.114 12.923 8.362 1.00 88.94 189 SER A O 1
ATOM 1507 N N . MET A 1 190 ? -10.930 11.383 7.230 1.00 93.19 190 MET A N 1
ATOM 1508 C CA . MET A 1 190 ? -10.304 10.677 8.342 1.00 93.19 190 MET A CA 1
ATOM 1509 C C . MET A 1 190 ? -8.800 10.479 8.080 1.00 93.19 190 MET A C 1
ATOM 1511 O O . MET A 1 190 ? -8.336 10.712 6.961 1.00 93.19 190 MET A O 1
ATOM 1515 N N . PRO A 1 191 ? -8.012 10.033 9.073 1.00 94.94 191 PRO A N 1
ATOM 1516 C CA . PRO A 1 191 ? -6.650 9.568 8.840 1.00 94.94 191 PRO A CA 1
ATOM 1517 C C . PRO A 1 191 ? -6.618 8.458 7.778 1.00 94.94 191 PRO A C 1
ATOM 1519 O O . PRO A 1 191 ? -7.362 7.483 7.875 1.00 94.94 191 PRO A O 1
ATOM 1522 N N . ALA A 1 192 ? -5.767 8.597 6.765 1.00 96.00 192 ALA A N 1
ATOM 1523 C CA . ALA A 1 192 ? -5.740 7.715 5.606 1.00 96.00 192 ALA A CA 1
ATOM 1524 C C . ALA A 1 192 ? -4.312 7.444 5.132 1.00 96.00 192 ALA A C 1
ATOM 1526 O O . ALA A 1 192 ? -3.507 8.366 4.971 1.00 96.00 192 ALA 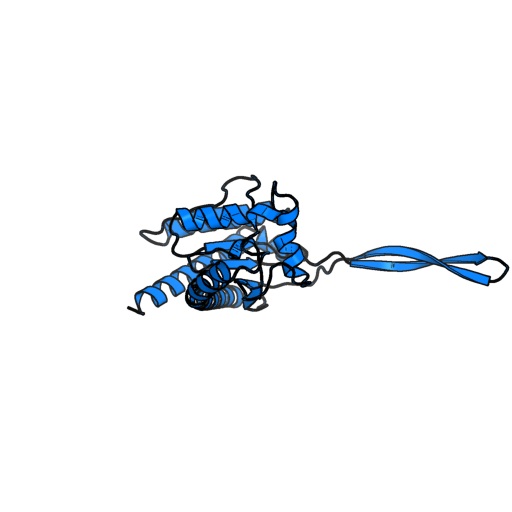A O 1
ATOM 1527 N N . VAL A 1 193 ? -4.013 6.172 4.872 1.00 98.12 193 VAL A N 1
ATOM 1528 C CA . VAL A 1 193 ? -2.716 5.735 4.345 1.00 98.12 193 VAL A CA 1
ATOM 1529 C C . VAL A 1 193 ? -2.887 4.788 3.165 1.00 98.12 193 VAL A C 1
ATOM 1531 O O . VAL A 1 193 ? -3.863 4.041 3.091 1.00 98.12 193 VAL A O 1
ATOM 1534 N N . LEU A 1 194 ? -1.903 4.779 2.270 1.00 98.19 194 LEU A N 1
ATOM 1535 C CA . LEU A 1 194 ? -1.672 3.681 1.334 1.00 98.19 194 LEU A CA 1
ATOM 1536 C C . LEU A 1 194 ? -0.392 2.971 1.756 1.00 98.19 194 LEU A C 1
ATOM 1538 O O . LEU A 1 194 ? 0.635 3.616 1.926 1.00 98.19 194 LEU A O 1
ATOM 1542 N N . THR A 1 195 ? -0.440 1.662 1.965 1.00 98.38 195 THR A N 1
ATOM 1543 C CA . THR A 1 195 ? 0.726 0.871 2.359 1.00 98.38 195 THR A CA 1
ATOM 1544 C C . THR A 1 195 ? 1.118 -0.087 1.249 1.00 98.38 195 THR A C 1
ATOM 1546 O O . THR A 1 195 ? 0.299 -0.873 0.779 1.00 98.38 195 THR A O 1
ATOM 1549 N N . GLU A 1 196 ? 2.388 -0.020 0.866 1.00 98.06 196 GLU A N 1
ATOM 1550 C CA . GLU A 1 196 ? 3.048 -0.996 0.012 1.00 98.06 196 GLU A CA 1
ATOM 1551 C C . GLU A 1 196 ? 3.679 -2.069 0.896 1.00 98.06 196 GLU A C 1
ATOM 1553 O O . GLU A 1 196 ? 4.650 -1.809 1.616 1.00 98.06 196 GLU A O 1
ATOM 1558 N N . ILE A 1 197 ? 3.117 -3.278 0.866 1.00 97.94 197 ILE A N 1
ATOM 1559 C CA . ILE A 1 197 ? 3.534 -4.382 1.753 1.00 97.94 197 ILE A CA 1
ATOM 1560 C C . ILE A 1 197 ? 4.794 -5.124 1.243 1.00 97.94 197 ILE A C 1
ATOM 1562 O O . ILE A 1 197 ? 5.395 -5.934 1.957 1.00 97.94 197 ILE A O 1
ATOM 1566 N N . GLY A 1 198 ? 5.236 -4.805 0.027 1.00 97.44 198 GLY A N 1
ATOM 1567 C CA . GLY A 1 198 ? 6.422 -5.342 -0.644 1.00 97.44 198 GLY A CA 1
ATOM 1568 C C . GLY A 1 198 ? 6.391 -5.036 -2.142 1.00 97.44 198 GLY A C 1
ATOM 1569 O O . GLY A 1 198 ? 5.453 -4.398 -2.612 1.00 97.44 198 GLY A O 1
ATOM 1570 N N . PHE A 1 199 ? 7.393 -5.493 -2.892 1.00 96.81 199 PHE A N 1
ATOM 1571 C CA . PHE A 1 199 ? 7.520 -5.310 -4.338 1.00 96.81 199 PHE A CA 1
ATOM 1572 C C . PHE A 1 199 ? 7.170 -6.592 -5.092 1.00 96.81 199 PHE A C 1
ATOM 1574 O O . PHE A 1 199 ? 7.929 -7.554 -5.061 1.00 96.81 199 PHE A O 1
ATOM 1581 N N . VAL A 1 200 ? 6.084 -6.590 -5.864 1.00 95.44 200 VAL A N 1
ATOM 1582 C CA . VAL A 1 200 ? 5.713 -7.724 -6.729 1.00 95.44 200 VAL A CA 1
ATOM 1583 C C . VAL A 1 200 ? 6.732 -7.961 -7.851 1.00 95.44 200 VAL A C 1
ATOM 1585 O O . VAL A 1 200 ? 6.850 -9.068 -8.357 1.00 95.44 200 VAL A O 1
ATOM 1588 N N . SER A 1 201 ? 7.521 -6.948 -8.230 1.00 94.38 201 SER A N 1
ATOM 1589 C CA . SER A 1 201 ? 8.645 -7.124 -9.163 1.00 94.38 201 SER A CA 1
ATOM 1590 C C . SER A 1 201 ? 9.790 -7.971 -8.608 1.00 94.38 201 SER A C 1
ATOM 1592 O O . SER A 1 201 ? 10.653 -8.382 -9.383 1.00 94.38 201 SER A O 1
ATOM 1594 N N . ASN A 1 202 ? 9.859 -8.161 -7.289 1.00 97.12 202 ASN A N 1
ATOM 1595 C CA . ASN A 1 202 ? 10.906 -8.935 -6.639 1.00 97.12 202 ASN A CA 1
ATOM 1596 C C . ASN A 1 202 ? 10.392 -10.349 -6.335 1.00 97.12 202 ASN A C 1
ATOM 1598 O O . ASN A 1 202 ? 9.471 -10.465 -5.528 1.00 97.12 202 ASN A O 1
ATOM 1602 N N . PRO A 1 203 ? 10.975 -11.408 -6.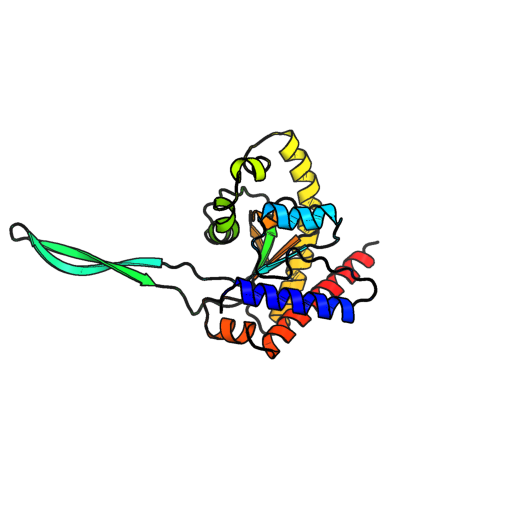930 1.00 95.81 203 PRO A N 1
ATOM 1603 C CA . PRO A 1 203 ? 10.493 -12.777 -6.750 1.00 95.81 203 PRO A CA 1
ATOM 1604 C C . PRO A 1 203 ? 10.424 -13.225 -5.286 1.00 95.81 203 PRO A C 1
ATOM 1606 O O . PRO A 1 203 ? 9.422 -13.798 -4.877 1.00 95.81 203 PRO A O 1
ATOM 1609 N N . ASP A 1 204 ? 11.432 -12.889 -4.473 1.00 97.12 204 ASP A N 1
ATOM 1610 C CA . ASP A 1 204 ? 11.461 -13.281 -3.058 1.00 97.12 204 ASP A CA 1
ATOM 1611 C C . ASP A 1 204 ? 10.336 -12.592 -2.268 1.00 97.12 204 ASP A C 1
ATOM 1613 O O . ASP A 1 204 ? 9.731 -13.177 -1.369 1.00 97.12 204 ASP A O 1
ATOM 1617 N N . GLU A 1 205 ? 10.042 -11.327 -2.591 1.00 97.50 205 GLU A N 1
ATOM 1618 C CA . GLU A 1 205 ? 8.943 -10.605 -1.948 1.00 97.50 205 GLU A CA 1
ATOM 1619 C C . GLU A 1 205 ? 7.582 -11.065 -2.458 1.00 97.50 205 GLU A C 1
ATOM 1621 O O . GLU A 1 205 ? 6.639 -11.144 -1.674 1.00 97.50 205 GLU A O 1
ATOM 1626 N N . GLU A 1 206 ? 7.468 -11.379 -3.747 1.00 96.62 206 GLU A N 1
ATOM 1627 C CA . GLU A 1 206 ? 6.265 -11.966 -4.320 1.00 96.62 206 GLU A CA 1
ATOM 1628 C C . GLU A 1 206 ? 5.939 -13.297 -3.631 1.00 96.62 206 GLU A C 1
ATOM 1630 O O . GLU A 1 206 ? 4.817 -13.462 -3.144 1.00 96.62 206 GLU A O 1
ATOM 1635 N N . ASP A 1 207 ? 6.910 -14.201 -3.508 1.00 96.88 207 ASP A N 1
ATOM 1636 C CA . ASP A 1 207 ? 6.742 -15.483 -2.820 1.00 96.88 207 ASP A CA 1
ATOM 1637 C C . ASP A 1 207 ? 6.357 -15.280 -1.348 1.00 96.88 207 ASP A C 1
ATOM 1639 O O . ASP A 1 207 ? 5.364 -15.848 -0.879 1.00 96.88 207 ASP A O 1
ATOM 1643 N N . TYR A 1 208 ? 7.061 -14.390 -0.637 1.00 97.38 208 TYR A N 1
ATOM 1644 C CA . TYR A 1 208 ? 6.742 -14.031 0.747 1.00 97.38 208 TYR A CA 1
ATOM 1645 C C . TYR A 1 208 ? 5.297 -13.538 0.889 1.00 97.38 208 TYR A C 1
ATOM 1647 O O . TYR A 1 208 ? 4.525 -14.079 1.682 1.00 97.38 208 TYR A O 1
ATOM 1655 N N . MET A 1 209 ? 4.887 -12.553 0.086 1.00 97.25 209 MET A N 1
ATOM 1656 C CA . MET A 1 209 ? 3.548 -11.964 0.156 1.00 97.25 209 MET A CA 1
ATOM 1657 C C . MET A 1 209 ? 2.446 -12.948 -0.254 1.00 97.25 209 MET A C 1
ATOM 1659 O O . MET A 1 209 ? 1.300 -12.780 0.160 1.00 97.25 209 MET A O 1
ATOM 1663 N N . ASN A 1 210 ? 2.747 -13.973 -1.052 1.00 96.38 210 ASN A N 1
ATOM 1664 C CA . ASN A 1 210 ? 1.774 -15.006 -1.412 1.00 96.38 210 ASN A CA 1
ATOM 1665 C C . ASN A 1 210 ? 1.676 -16.135 -0.371 1.00 96.38 210 ASN A C 1
ATOM 1667 O O . ASN A 1 210 ? 0.594 -16.727 -0.242 1.00 96.38 210 ASN A O 1
ATOM 1671 N N . SER A 1 211 ? 2.753 -16.404 0.374 1.00 97.19 211 SER A N 1
ATOM 1672 C CA . SER A 1 211 ? 2.830 -17.466 1.389 1.00 97.19 211 SER A CA 1
ATOM 1673 C C . SER A 1 211 ? 1.854 -17.267 2.556 1.00 97.19 211 SER A C 1
ATOM 1675 O O . SER A 1 211 ? 1.349 -16.166 2.795 1.00 97.19 211 SER A O 1
ATOM 1677 N N . ALA A 1 212 ? 1.545 -18.343 3.283 1.00 97.19 212 ALA A N 1
ATOM 1678 C CA . ALA A 1 212 ? 0.647 -18.278 4.438 1.00 97.19 212 ALA A CA 1
ATOM 1679 C C . ALA A 1 212 ? 1.310 -17.558 5.623 1.00 97.19 212 ALA A C 1
ATOM 1681 O O . ALA A 1 212 ? 0.672 -16.754 6.309 1.00 97.19 212 ALA A O 1
ATOM 1682 N N . GLU A 1 213 ? 2.599 -17.815 5.819 1.00 97.19 213 GLU A N 1
ATOM 1683 C CA . GLU A 1 213 ? 3.442 -17.232 6.854 1.00 97.19 213 GLU A CA 1
ATOM 1684 C C . GLU A 1 213 ? 3.584 -15.725 6.632 1.00 97.19 213 GLU A C 1
ATOM 1686 O O . GLU A 1 213 ? 3.230 -14.944 7.515 1.00 97.19 213 GLU A O 1
ATOM 1691 N N . GLY A 1 214 ? 3.975 -15.299 5.425 1.00 97.56 214 GLY A N 1
ATOM 1692 C CA . GLY A 1 214 ? 4.124 -13.877 5.110 1.00 97.56 214 GLY A CA 1
ATOM 1693 C C . GLY A 1 214 ? 2.804 -13.109 5.191 1.00 97.56 214 GLY A C 1
ATOM 1694 O O . GLY A 1 214 ? 2.757 -12.012 5.744 1.00 97.56 214 GLY A O 1
ATOM 1695 N N . GLN A 1 215 ? 1.691 -13.703 4.748 1.00 98.00 215 GLN A N 1
ATOM 1696 C CA . GLN A 1 215 ? 0.357 -13.121 4.948 1.00 98.00 215 GLN A CA 1
ATOM 1697 C C . GLN A 1 215 ? 0.020 -12.935 6.432 1.00 98.00 215 GLN A C 1
ATOM 1699 O O . GLN A 1 215 ? -0.498 -11.888 6.819 1.00 98.00 215 GLN A O 1
ATOM 1704 N N . THR A 1 216 ? 0.335 -13.927 7.264 1.00 97.75 216 THR A N 1
ATOM 1705 C CA . THR A 1 216 ? 0.105 -13.868 8.712 1.00 97.75 216 THR A CA 1
ATOM 1706 C C . THR A 1 216 ? 0.953 -12.777 9.365 1.00 97.75 216 THR A C 1
ATOM 1708 O O . THR A 1 216 ? 0.439 -11.997 10.167 1.00 97.75 216 THR A O 1
ATOM 1711 N N . GLU A 1 217 ? 2.232 -12.671 9.003 1.00 97.94 217 GLU A N 1
ATOM 1712 C CA . GLU A 1 217 ? 3.137 -11.635 9.507 1.00 97.94 217 GLU A CA 1
ATOM 1713 C C . GLU A 1 217 ? 2.688 -10.223 9.116 1.00 97.94 217 GLU A C 1
ATOM 1715 O O . GLU A 1 217 ? 2.583 -9.356 9.987 1.00 97.94 217 GLU A O 1
ATOM 1720 N N . ILE A 1 218 ? 2.350 -10.005 7.838 1.00 98.38 218 ILE A N 1
ATOM 1721 C CA . ILE A 1 218 ? 1.855 -8.715 7.331 1.00 98.38 218 ILE A CA 1
ATOM 1722 C C . ILE A 1 218 ? 0.578 -8.308 8.075 1.00 98.38 218 ILE A C 1
ATOM 1724 O O . ILE A 1 218 ? 0.490 -7.194 8.596 1.00 98.38 218 ILE A O 1
ATOM 1728 N N . VAL A 1 219 ? -0.402 -9.213 8.172 1.00 98.44 219 VAL A N 1
ATOM 1729 C CA . VAL A 1 219 ? -1.674 -8.954 8.862 1.00 98.44 219 VAL A CA 1
ATOM 1730 C C . VAL A 1 219 ? -1.444 -8.637 10.339 1.00 98.44 219 VAL A C 1
ATOM 1732 O O . VAL A 1 219 ? -1.974 -7.646 10.843 1.00 98.44 219 VAL A O 1
ATOM 1735 N N . ASN A 1 220 ? -0.618 -9.424 11.029 1.00 97.88 220 ASN A N 1
ATOM 1736 C CA . ASN A 1 220 ? -0.309 -9.194 12.439 1.00 97.88 220 ASN A CA 1
ATOM 1737 C C . ASN A 1 220 ? 0.395 -7.851 12.664 1.00 97.88 220 ASN A C 1
ATOM 1739 O O . ASN A 1 220 ? 0.078 -7.162 13.636 1.00 97.88 220 ASN A O 1
ATOM 1743 N N . GLY A 1 221 ? 1.307 -7.456 11.771 1.00 98.12 221 GLY A N 1
ATOM 1744 C CA . GLY A 1 221 ? 1.952 -6.144 11.808 1.00 98.12 221 GLY A CA 1
ATOM 1745 C C . GLY A 1 221 ? 0.940 -5.003 11.684 1.00 98.12 221 GLY A C 1
ATOM 1746 O O . GLY A 1 221 ? 0.917 -4.100 12.522 1.00 98.12 221 GLY A 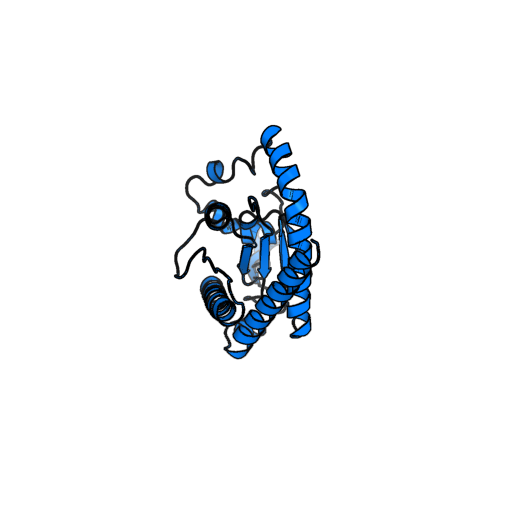O 1
ATOM 1747 N N . ILE A 1 222 ? 0.023 -5.085 10.714 1.00 98.44 222 ILE A N 1
ATOM 1748 C CA . ILE A 1 222 ? -1.028 -4.071 10.535 1.00 98.44 222 ILE A CA 1
ATOM 1749 C C . ILE A 1 222 ? -1.948 -4.004 11.769 1.00 98.44 222 ILE A C 1
ATOM 1751 O O . ILE A 1 222 ? -2.256 -2.912 12.250 1.00 98.44 222 ILE A O 1
ATOM 1755 N N . ILE A 1 223 ? -2.348 -5.147 12.340 1.00 98.00 223 ILE A N 1
ATOM 1756 C CA . ILE A 1 223 ? -3.183 -5.191 13.555 1.00 98.00 223 ILE A CA 1
ATOM 1757 C C . ILE A 1 223 ? -2.474 -4.536 14.743 1.00 98.00 223 ILE A C 1
ATOM 1759 O O . ILE A 1 223 ? -3.097 -3.761 15.474 1.00 98.00 223 ILE A O 1
ATOM 1763 N N . LYS A 1 224 ? -1.183 -4.820 14.953 1.00 97.75 224 LYS A N 1
ATOM 1764 C CA . LYS A 1 224 ? -0.397 -4.193 16.027 1.00 97.75 224 LYS A CA 1
ATOM 1765 C C . LYS A 1 224 ? -0.327 -2.679 15.850 1.00 97.75 224 LYS A C 1
ATOM 1767 O O . LYS A 1 224 ? -0.594 -1.954 16.810 1.00 97.75 224 LYS A O 1
ATOM 1772 N N . ALA A 1 225 ? -0.084 -2.202 14.628 1.00 98.06 225 ALA A N 1
ATOM 1773 C CA . ALA A 1 225 ? -0.078 -0.776 14.320 1.00 98.06 225 ALA A CA 1
ATOM 1774 C C . ALA A 1 225 ? -1.434 -0.121 14.633 1.00 98.06 225 ALA A C 1
ATOM 1776 O O . ALA A 1 225 ? -1.473 0.924 15.285 1.00 98.06 225 ALA A O 1
ATOM 1777 N N . ILE A 1 226 ? -2.548 -0.757 14.250 1.00 97.44 226 ILE A N 1
ATOM 1778 C CA . ILE A 1 226 ? -3.910 -0.276 14.546 1.00 97.44 226 ILE A CA 1
ATOM 1779 C C . ILE A 1 226 ? -4.161 -0.234 16.058 1.00 97.44 226 ILE A C 1
ATOM 1781 O O . ILE A 1 226 ? -4.640 0.777 16.569 1.00 97.44 226 ILE A O 1
ATOM 1785 N N . LYS A 1 227 ? -3.802 -1.291 16.797 1.00 95.94 227 LYS A N 1
ATOM 1786 C CA . LYS A 1 227 ? -3.948 -1.342 18.264 1.00 95.94 227 LYS A CA 1
ATOM 1787 C C . LYS A 1 227 ? -3.137 -0.245 18.952 1.00 95.94 227 LYS A C 1
ATOM 1789 O O . LYS A 1 227 ? -3.641 0.415 19.860 1.00 95.94 227 LYS A O 1
ATOM 1794 N N . ASN A 1 228 ? -1.899 -0.032 18.512 1.00 95.50 228 ASN A N 1
ATOM 1795 C CA . ASN A 1 228 ? -1.030 1.016 19.043 1.00 95.50 228 ASN A CA 1
ATOM 1796 C C . ASN A 1 228 ? -1.590 2.409 18.744 1.00 95.50 228 ASN A C 1
ATOM 1798 O O . ASN A 1 228 ? -1.625 3.260 19.631 1.00 95.50 228 ASN A O 1
ATOM 1802 N N . TYR A 1 229 ? -2.089 2.621 17.529 1.00 95.50 229 TYR A N 1
ATOM 1803 C CA . TYR A 1 229 ? -2.703 3.880 17.130 1.00 95.50 229 TYR A CA 1
ATOM 1804 C C . TYR A 1 229 ? -3.985 4.183 17.914 1.00 95.50 229 TYR A C 1
ATOM 1806 O O . TYR A 1 229 ? -4.117 5.282 18.448 1.00 95.50 229 TYR A O 1
ATOM 1814 N N . LYS A 1 230 ? -4.878 3.194 18.073 1.00 92.88 230 LYS A N 1
ATOM 1815 C CA . LYS A 1 230 ? -6.092 3.303 18.899 1.00 92.88 230 LYS A CA 1
ATOM 1816 C C . LYS A 1 230 ? -5.754 3.695 20.339 1.00 92.88 230 LYS A C 1
ATOM 1818 O O . LYS A 1 230 ? -6.308 4.667 20.838 1.00 92.88 230 LYS A O 1
ATOM 1823 N N . ARG A 1 231 ? -4.780 3.023 20.966 1.00 92.56 231 ARG A N 1
ATOM 1824 C CA . ARG A 1 231 ? -4.338 3.336 22.338 1.00 92.56 231 ARG A CA 1
ATOM 1825 C C . ARG A 1 231 ? -3.846 4.780 22.473 1.00 92.56 231 ARG A C 1
ATOM 1827 O O . ARG A 1 231 ? -4.191 5.460 23.433 1.00 92.56 231 ARG A O 1
ATOM 1834 N N . ILE A 1 232 ? -3.042 5.251 21.517 1.00 90.94 232 ILE A N 1
ATOM 1835 C CA . ILE A 1 232 ? -2.529 6.631 21.516 1.00 90.94 232 ILE A CA 1
ATOM 1836 C C . ILE A 1 232 ? -3.680 7.631 21.368 1.00 90.94 232 ILE A C 1
ATOM 1838 O O . ILE A 1 232 ? -3.713 8.623 22.094 1.00 90.94 232 ILE A O 1
ATOM 1842 N N . ALA A 1 233 ? -4.625 7.364 20.463 1.00 85.88 233 ALA A N 1
ATOM 1843 C CA . ALA A 1 233 ? -5.788 8.220 20.256 1.00 85.88 233 ALA A CA 1
ATOM 1844 C C . ALA A 1 233 ? -6.672 8.302 21.511 1.00 85.88 233 ALA A C 1
ATOM 1846 O O . ALA A 1 233 ? -7.129 9.385 21.846 1.00 85.88 233 ALA A O 1
ATOM 1847 N N . GLU A 1 234 ? -6.854 7.193 22.232 1.00 83.50 234 GLU A N 1
ATOM 1848 C CA . GLU A 1 234 ? -7.642 7.128 23.473 1.00 83.50 234 GLU A CA 1
ATOM 1849 C C . GLU A 1 234 ? -6.956 7.794 24.673 1.00 83.50 234 GLU A C 1
ATOM 1851 O O . GLU A 1 234 ? -7.640 8.303 25.548 1.00 83.50 234 GLU A O 1
ATOM 1856 N N . THR A 1 235 ? -5.619 7.814 24.716 1.00 78.94 235 THR A N 1
ATOM 1857 C CA . THR A 1 235 ? -4.843 8.421 25.822 1.00 78.94 235 THR A CA 1
ATOM 1858 C C . THR A 1 235 ? -4.625 9.931 25.635 1.00 78.94 235 THR A C 1
ATOM 1860 O O . THR A 1 235 ? -4.128 10.606 26.529 1.00 78.94 235 THR A O 1
ATOM 1863 N N . SER A 1 236 ? -4.941 10.469 24.453 1.00 67.44 236 SER A N 1
ATOM 1864 C CA . SER A 1 236 ? -4.759 11.893 24.122 1.00 67.44 236 SER A CA 1
ATOM 1865 C C . SER A 1 236 ? -5.975 12.766 24.484 1.00 67.44 236 SER A C 1
ATOM 1867 O O . SER A 1 236 ? -6.006 13.938 24.105 1.00 67.44 236 SER A O 1
ATOM 1869 N N . PHE A 1 237 ? -6.956 12.196 25.189 1.00 45.22 237 PHE A N 1
ATOM 1870 C CA . PHE A 1 237 ? -8.135 12.850 25.766 1.00 45.22 237 PHE A CA 1
ATOM 1871 C C . PHE A 1 237 ? -8.156 12.628 27.281 1.00 45.22 237 PHE A C 1
ATOM 1873 O O . PHE A 1 237 ? -8.789 13.457 27.969 1.00 45.22 237 PHE A O 1
#

Solvent-accessible surface area (backbone atoms only — not comparable to full-atom values): 13413 Å² total; per-residue (Å²): 134,59,59,71,57,51,31,48,51,49,51,53,53,32,46,54,53,42,57,76,71,36,88,93,58,85,80,83,72,83,63,93,63,102,65,94,70,57,47,66,52,49,32,46,56,41,50,77,65,64,44,82,63,45,77,46,66,44,53,36,68,54,70,78,43,79,44,79,40,80,69,51,71,45,77,56,97,88,39,82,42,80,38,70,41,82,44,81,47,61,58,48,79,61,72,32,31,38,27,37,26,54,34,93,61,55,66,83,53,88,48,68,66,45,49,59,74,41,49,65,48,81,75,40,87,63,37,71,69,79,41,32,87,64,73,51,93,45,76,70,55,53,53,56,51,52,62,54,44,54,65,29,39,55,50,14,52,53,45,38,50,41,35,50,51,33,40,42,74,71,72,42,45,82,67,51,71,45,70,39,38,39,60,57,42,69,75,48,83,30,25,32,38,39,35,27,80,23,17,61,45,8,65,72,43,34,50,37,58,69,35,72,65,39,41,49,51,54,36,50,24,49,50,51,26,51,54,53,45,51,54,52,62,65,71,74,112

Mean predicted aligned error: 6.15 Å

Secondary structure (DSSP, 8-state):
--HHHHHHHHHHHHHHHHHHHSTT-----S-SSS----HHHHHHHHHHTT-S-EEEEEEE-PPPEEEEEEEEEEEETTEEEEEEEEEEE--SS---EEEEEE-SS-TT---HHHHHHTGGGGGSTTHHHHTHHHHS--HHHHHHHHHHHHHHHHHHHHHHHHHHHHHHHTTPPEEEEEEE--TTTTT-SS-EEEEEEEETTSHHHHHHHHSHHHHHHHHHHHHHHHHHHHHHHHHT-